Protein AF-A0A1F9FPK0-F1 (afdb_monomer)

Solvent-accessible surface area (backbone atoms only — not comparable to full-atom values): 19574 Å² total; per-residue (Å²): 131,87,77,80,72,55,69,70,46,53,54,40,28,52,51,48,50,60,63,50,70,76,54,69,84,72,74,92,66,73,67,62,74,57,49,74,66,35,47,51,49,45,52,50,52,50,53,51,51,33,51,52,33,22,51,42,24,28,52,33,35,46,50,29,40,51,43,40,67,74,38,51,88,29,50,85,79,37,45,71,60,28,51,50,49,33,50,48,48,34,49,53,32,50,52,52,39,53,53,49,52,44,51,50,31,42,52,47,45,47,53,46,39,62,54,60,56,69,76,53,94,43,73,67,61,38,52,51,52,42,39,56,39,28,25,35,36,63,65,40,76,78,78,50,76,35,70,95,77,52,66,85,61,91,79,78,56,78,64,56,57,59,47,46,49,51,48,53,56,44,54,57,53,48,51,52,54,50,49,52,52,51,51,62,66,72,48,84,46,75,77,48,56,68,52,53,47,62,56,43,20,63,51,38,10,52,50,33,25,52,53,47,49,53,38,51,52,53,38,50,32,59,59,47,14,54,43,48,22,48,48,51,44,47,59,75,54,40,88,92,62,86,73,55,66,74,56,50,45,40,44,52,18,37,48,30,23,43,43,56,46,59,74,50,88,46,69,29,56,52,42,30,49,54,40,44,45,70,74,63,74,58,80,82,57,84,67,35,57,38,52,66,61,32,51,54,53,45,69,71,44,57,72,73,58,36,51,51,40,51,37,50,35,54,49,52,49,23,40,71,52,52,76,51,73,55,38,52,49,50,54,25,60,71,65,72,62,64,51,70,69,51,53,56,50,52,55,52,41,20,52,24,46,63,68,49,45,76,63,88,78,96

Radius of gyration: 24.44 Å; Cα contacts (8 Å, |Δi|>4): 374; chains: 1; bounding box: 62×46×67 Å

pLDDT: mean 76.16, std 15.98, range [28.86, 97.12]

Foldseek 3Di:
DDDDDFPLLVVLLVVLVVVCVPPPQDPPDQQDQQDPVLLVQLVVLLVVLLQVLLVLQLVLLVQLLVQCVVCVVCVPVPVVVNCCRSVVSSVVSVVVSLVVQLVSLSVSLSSNLVSSSVRDVDPVVSSVLSSVSNCLSLVQADQLPDLPHGRPPPDDDSVCRVCVSVVVVVVLVVVLVVVLVVLCVVDPDPVVNSVSSSVSSSVSSVSSSVVSSSSSLQSNLSSLLLSLLLVLCCVLPPPPRQDDPLLLQLLLLLLLCLCLLVVGNQVSSSSNNVNSCVRNVDPHDPPSNDLVVSLVSLVVDDPVSNLSSLLSSLSSQLSSLDHDPSSLVSSCSSVVNPRPVSVVLSVVQSVCSSSSHHRPSD

Sequence (362 aa):
MSRRAPLLERVGTGALLRWSAGVGPAASQAVHLLDDGERAMVRRIERGALVRAGLAGALSALAAALADAAVQTHEDSRPLLYWAVVGGVSAVAAVGEIAFLSWDALRSAHALSVAAGVVVDEQREREQTLAVLARAALEMPSPPDSVAGVNPLKEASRWGLLFAGLAYKLKVSASNVIFKQVLRRAFGRAAVRAWLQFVSIPVTAAWNVFTCARVLREMRVRVFGASLAQQVVARLLPAGTPVPVPLAESLLRAVGACVVRSADPHPNLARLLDALERRLAVPRPPDLDDATVFLRDLAALPQAERAIVLRLLRAAVVCDGRVARRERALVVEASGGVGRDVDAALDQERRRVVAGEELLLV

Mean predicted aligned error: 10.69 Å

Structure (mmCIF, N/CA/C/O backbone):
data_AF-A0A1F9FPK0-F1
#
_entry.id   AF-A0A1F9FPK0-F1
#
loop_
_atom_site.group_PDB
_atom_site.id
_atom_site.type_symbol
_atom_site.label_atom_id
_atom_site.label_alt_id
_atom_site.label_comp_id
_atom_site.label_asym_id
_atom_site.label_entity_id
_atom_site.label_seq_id
_atom_site.pdbx_PDB_ins_code
_atom_site.Cartn_x
_atom_site.Cartn_y
_atom_site.Cartn_z
_atom_site.occupancy
_atom_site.B_iso_or_equiv
_atom_site.auth_seq_id
_atom_site.auth_comp_id
_atom_site.auth_asym_id
_atom_site.auth_atom_id
_atom_site.pdbx_PDB_model_num
ATOM 1 N N . MET A 1 1 ? 12.519 18.538 19.483 1.00 28.86 1 MET A N 1
ATOM 2 C CA . MET A 1 1 ? 13.246 19.049 18.294 1.00 28.86 1 MET A CA 1
ATOM 3 C C . MET A 1 1 ? 12.600 18.458 17.047 1.00 28.86 1 MET A C 1
ATOM 5 O O . MET A 1 1 ? 12.659 17.248 16.880 1.00 28.86 1 MET A O 1
ATOM 9 N N . SER A 1 2 ? 11.931 19.275 16.226 1.00 36.88 2 SER A N 1
ATOM 10 C CA . SER A 1 2 ? 11.248 18.822 15.001 1.00 36.88 2 SER A CA 1
ATOM 11 C C . SER A 1 2 ? 12.262 18.214 14.022 1.00 36.88 2 SER A C 1
ATOM 13 O O . SER A 1 2 ? 13.174 18.901 13.550 1.00 36.88 2 SER A O 1
ATOM 15 N N . ARG A 1 3 ? 12.159 16.902 13.769 1.00 49.47 3 ARG A N 1
ATOM 16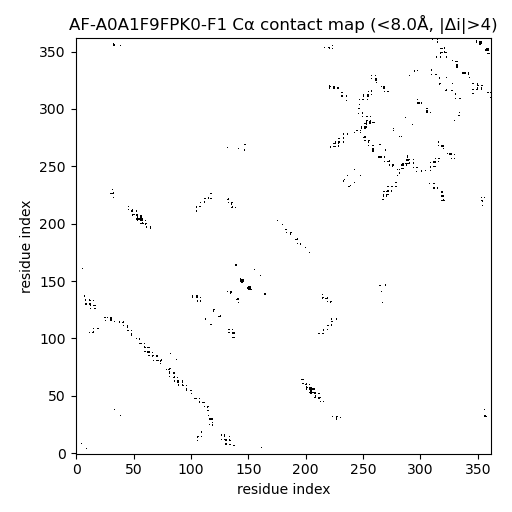 C CA . ARG A 1 3 ? 12.973 16.214 12.761 1.00 49.47 3 ARG A CA 1
ATOM 17 C C . ARG A 1 3 ? 12.537 16.731 11.390 1.00 49.47 3 ARG A C 1
ATOM 19 O O . ARG A 1 3 ? 11.402 16.534 10.977 1.00 49.47 3 ARG A O 1
ATOM 26 N N . ARG A 1 4 ? 13.437 17.422 10.682 1.00 51.41 4 ARG A N 1
ATOM 27 C CA . ARG A 1 4 ? 13.177 17.878 9.308 1.00 51.41 4 ARG A CA 1
ATOM 28 C C . ARG A 1 4 ? 12.921 16.659 8.418 1.00 51.41 4 ARG A C 1
ATOM 30 O O . ARG A 1 4 ? 13.772 15.772 8.353 1.00 51.41 4 ARG A O 1
ATOM 37 N N . ALA A 1 5 ? 11.779 16.648 7.735 1.00 59.34 5 ALA A N 1
ATOM 38 C CA . ALA A 1 5 ? 11.414 15.595 6.794 1.00 59.34 5 ALA A CA 1
ATOM 39 C C . ALA A 1 5 ? 12.485 15.415 5.688 1.00 59.34 5 ALA A C 1
ATOM 41 O O . ALA A 1 5 ? 13.130 16.402 5.298 1.00 59.34 5 ALA A O 1
ATOM 42 N N . PRO A 1 6 ? 12.680 14.186 5.163 1.00 69.00 6 PRO A N 1
ATOM 43 C CA . PRO A 1 6 ? 13.575 13.904 4.040 1.00 69.00 6 PRO A CA 1
ATOM 44 C C . PRO A 1 6 ? 13.295 14.795 2.822 1.00 69.00 6 PRO A C 1
ATOM 46 O O . PRO A 1 6 ? 12.159 15.196 2.575 1.00 69.00 6 PRO A O 1
ATOM 49 N N . LEU A 1 7 ? 14.321 15.083 2.014 1.00 67.06 7 LEU A N 1
ATOM 50 C CA . LEU A 1 7 ? 14.193 15.988 0.861 1.00 67.06 7 LEU A CA 1
ATOM 51 C C . LEU A 1 7 ? 13.143 15.508 -0.154 1.00 67.06 7 LEU A C 1
ATOM 53 O O . LEU A 1 7 ? 12.330 16.309 -0.605 1.00 67.06 7 LEU A O 1
ATOM 57 N N . LEU A 1 8 ? 13.117 14.206 -0.456 1.00 64.00 8 LEU A N 1
ATOM 58 C CA . LEU A 1 8 ? 12.135 13.610 -1.369 1.00 64.00 8 LEU A CA 1
ATOM 59 C C . LEU A 1 8 ? 10.700 13.740 -0.846 1.00 64.00 8 LEU A C 1
ATOM 61 O O . LEU A 1 8 ? 9.795 14.038 -1.620 1.00 64.00 8 LEU A O 1
ATOM 65 N N . GLU A 1 9 ? 10.502 13.593 0.465 1.00 67.81 9 GLU A N 1
ATOM 66 C CA . GLU A 1 9 ? 9.201 13.807 1.101 1.00 67.81 9 GLU A CA 1
ATOM 67 C C . GLU A 1 9 ? 8.770 15.266 0.971 1.00 67.81 9 GLU A C 1
ATOM 69 O O . GLU A 1 9 ? 7.665 15.537 0.525 1.00 67.81 9 GLU A O 1
ATOM 74 N N . ARG A 1 10 ? 9.661 16.222 1.253 1.00 70.56 10 ARG A N 1
ATOM 75 C CA . ARG A 1 10 ? 9.351 17.655 1.124 1.00 70.56 10 ARG A CA 1
ATOM 76 C C . ARG A 1 10 ? 8.986 18.053 -0.305 1.00 70.56 10 ARG A C 1
ATOM 78 O O . ARG A 1 10 ? 8.060 18.836 -0.500 1.00 70.56 10 ARG A O 1
ATOM 85 N N . VAL A 1 11 ? 9.715 17.531 -1.291 1.00 70.44 11 VAL A N 1
ATOM 86 C CA . VAL A 1 11 ? 9.442 17.782 -2.714 1.00 70.44 11 VAL A CA 1
ATOM 87 C C . VAL A 1 11 ? 8.105 17.156 -3.115 1.00 70.44 11 VAL A C 1
ATOM 89 O O . VAL A 1 11 ? 7.285 17.833 -3.733 1.00 70.44 11 VAL A O 1
ATOM 92 N N . GLY A 1 12 ? 7.855 15.905 -2.714 1.00 70.25 12 GLY A N 1
ATOM 93 C CA . GLY A 1 12 ? 6.601 15.198 -2.981 1.00 70.25 12 GLY A CA 1
ATOM 94 C C . GLY A 1 12 ? 5.393 15.888 -2.347 1.00 70.25 12 GLY A C 1
ATOM 95 O O . GLY A 1 12 ? 4.449 16.237 -3.052 1.00 70.25 12 GLY A O 1
ATOM 96 N N . THR A 1 13 ? 5.445 16.172 -1.044 1.00 71.56 13 THR A N 1
ATOM 97 C CA . THR A 1 13 ? 4.387 16.888 -0.316 1.00 71.56 13 THR A CA 1
ATOM 98 C C . THR A 1 13 ? 4.160 18.282 -0.898 1.00 71.56 13 THR A C 1
ATOM 100 O O . THR A 1 13 ? 3.018 18.683 -1.092 1.00 71.56 13 THR A O 1
ATOM 103 N N . GLY A 1 14 ? 5.225 19.006 -1.260 1.00 71.62 14 GLY A N 1
ATOM 104 C CA . GLY A 1 14 ? 5.115 20.311 -1.914 1.00 71.62 14 GLY A CA 1
ATOM 105 C C . GLY A 1 14 ? 4.418 20.249 -3.277 1.00 71.62 14 GLY A C 1
ATOM 106 O O . GLY A 1 14 ? 3.597 21.113 -3.582 1.00 71.62 14 GLY A O 1
ATOM 107 N N . ALA A 1 15 ? 4.699 19.224 -4.088 1.00 74.81 15 ALA A N 1
ATOM 108 C CA . ALA A 1 15 ? 4.010 19.008 -5.361 1.00 74.81 15 ALA A CA 1
ATOM 109 C C . ALA A 1 15 ? 2.517 18.706 -5.154 1.00 74.81 15 ALA A C 1
ATOM 111 O O . ALA A 1 15 ? 1.675 19.334 -5.795 1.00 74.81 15 ALA A O 1
ATOM 112 N N . LEU A 1 16 ? 2.190 17.817 -4.209 1.00 76.12 16 LEU A N 1
ATOM 113 C CA . LEU A 1 16 ? 0.807 17.485 -3.860 1.00 76.12 16 LEU A CA 1
ATOM 114 C C . LEU A 1 16 ? 0.033 18.709 -3.353 1.00 76.12 16 LEU A C 1
ATOM 116 O O . LEU A 1 16 ? -1.092 18.942 -3.788 1.00 76.12 16 LEU A O 1
ATOM 120 N N . LEU A 1 17 ? 0.646 19.521 -2.485 1.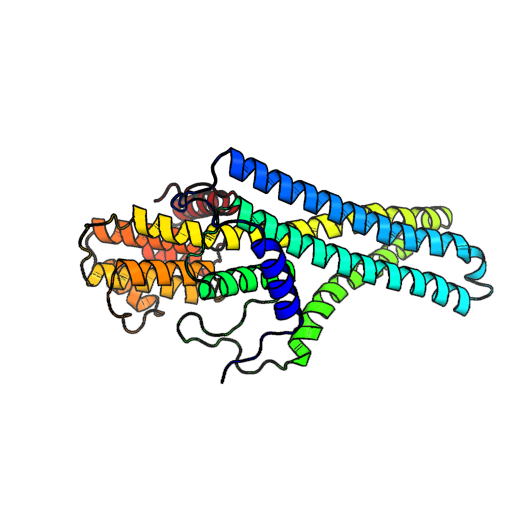00 76.00 17 LEU A N 1
ATOM 121 C CA . LEU A 1 17 ? 0.045 20.755 -1.980 1.00 76.00 17 LEU A CA 1
ATOM 122 C C . LEU A 1 17 ? -0.285 21.719 -3.121 1.00 76.00 17 LEU A C 1
ATOM 124 O O . LEU A 1 17 ? -1.418 22.193 -3.191 1.00 76.00 17 LEU A O 1
ATOM 128 N N . ARG A 1 18 ? 0.654 21.942 -4.053 1.00 81.00 18 ARG A N 1
ATOM 129 C CA . ARG A 1 18 ? 0.440 22.804 -5.229 1.00 81.00 18 ARG A CA 1
ATOM 130 C C . ARG A 1 18 ? -0.703 22.314 -6.113 1.00 81.00 18 ARG A C 1
ATOM 132 O O . ARG A 1 18 ? -1.521 23.126 -6.526 1.00 81.00 18 ARG A O 1
ATOM 139 N N . TRP A 1 19 ? -0.779 21.013 -6.392 1.00 79.50 19 TRP A N 1
ATOM 140 C CA . TRP A 1 19 ? -1.883 20.461 -7.186 1.00 79.50 19 TRP A CA 1
ATOM 141 C C . TRP A 1 19 ? -3.224 20.569 -6.459 1.00 79.50 19 TRP A C 1
ATOM 143 O O . TRP A 1 19 ? -4.241 20.869 -7.073 1.00 79.50 19 TRP A O 1
ATOM 153 N N . SER A 1 20 ? -3.210 20.419 -5.136 1.00 71.12 20 SER A N 1
ATOM 154 C CA . SER A 1 2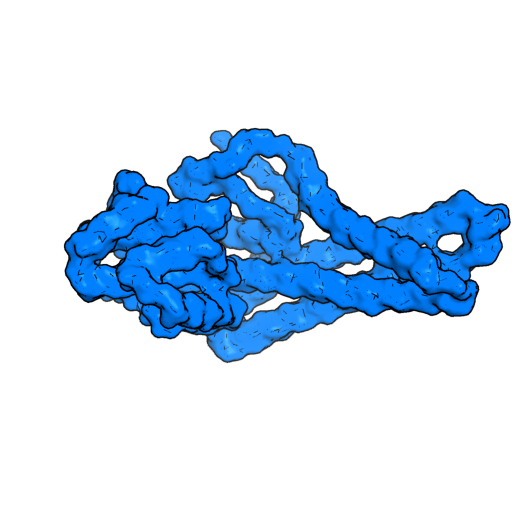0 ? -4.411 20.501 -4.311 1.00 71.12 20 SER A CA 1
ATOM 155 C C . SER A 1 20 ? -4.896 21.934 -4.039 1.00 71.12 20 SER A C 1
ATOM 157 O O . SER A 1 20 ? -6.023 22.105 -3.589 1.00 71.12 20 SER A O 1
ATOM 159 N N . ALA A 1 21 ? -4.081 22.960 -4.313 1.00 70.56 21 ALA A N 1
ATOM 160 C CA . ALA A 1 21 ? -4.441 24.365 -4.106 1.00 70.56 21 ALA A CA 1
ATOM 161 C C . ALA A 1 21 ? -5.510 24.872 -5.094 1.00 70.56 21 ALA A C 1
ATOM 163 O O . ALA A 1 21 ? -6.195 25.845 -4.801 1.00 70.56 21 ALA A O 1
ATOM 164 N N . GLY A 1 22 ? -5.659 24.214 -6.251 1.00 61.56 22 GLY A N 1
ATOM 165 C CA . GLY A 1 22 ? -6.691 24.529 -7.248 1.00 61.56 22 GLY A CA 1
ATOM 166 C C . GLY A 1 22 ? -7.982 23.717 -7.102 1.00 61.56 22 GLY A C 1
ATOM 167 O O . GLY A 1 22 ? -8.945 23.972 -7.818 1.00 61.56 22 GLY A O 1
ATOM 168 N N . VAL A 1 23 ? -8.009 22.736 -6.197 1.00 60.19 23 VAL A N 1
ATOM 169 C CA . VAL A 1 23 ? -9.204 21.946 -5.892 1.00 60.19 23 VAL A CA 1
ATOM 170 C C . VAL A 1 23 ? -9.892 22.646 -4.724 1.00 60.19 23 VAL A C 1
ATOM 172 O O . VAL A 1 23 ? -9.344 22.681 -3.621 1.00 60.19 23 VAL A O 1
ATOM 175 N N . GLY A 1 24 ? -11.052 23.261 -4.976 1.00 51.72 24 GLY A N 1
ATOM 176 C CA . GLY A 1 24 ? -11.872 23.854 -3.915 1.00 51.72 24 GLY A CA 1
ATOM 177 C C . GLY A 1 24 ? -12.185 22.821 -2.823 1.00 51.72 24 GLY A C 1
ATOM 178 O O . GLY A 1 24 ? -12.087 21.621 -3.096 1.00 51.72 24 GLY A O 1
ATOM 179 N N . PRO A 1 25 ? -12.526 23.246 -1.591 1.00 48.94 25 PRO A N 1
ATOM 180 C CA . PRO A 1 25 ? -12.958 22.309 -0.560 1.00 48.94 25 PRO A CA 1
ATOM 181 C C . PRO A 1 25 ? -14.061 21.440 -1.161 1.00 48.94 25 PRO A C 1
ATOM 183 O O . PRO A 1 25 ? -15.065 21.966 -1.647 1.00 48.94 25 PRO A O 1
ATOM 186 N N . ALA A 1 26 ? -13.824 20.127 -1.231 1.00 47.84 26 ALA A N 1
ATOM 187 C CA . ALA A 1 26 ? -14.858 19.217 -1.690 1.00 47.84 26 ALA A CA 1
ATOM 188 C C . ALA A 1 26 ? -16.073 19.456 -0.789 1.00 47.84 26 ALA A C 1
ATOM 190 O O . ALA A 1 26 ? -15.918 19.601 0.427 1.00 47.84 26 ALA A O 1
ATOM 191 N N . ALA A 1 27 ? -17.246 19.611 -1.410 1.00 36.03 27 ALA A N 1
ATOM 192 C CA . ALA A 1 27 ? -18.495 19.844 -0.699 1.00 36.03 27 ALA A CA 1
ATOM 193 C C . ALA A 1 27 ? -18.595 18.861 0.474 1.00 36.03 27 ALA A C 1
ATOM 195 O O . ALA A 1 27 ? -18.159 17.722 0.332 1.00 36.03 27 ALA A O 1
ATOM 196 N N . SER A 1 28 ? -19.125 19.325 1.609 1.00 37.28 28 SER A N 1
ATOM 197 C CA . SER A 1 28 ? -19.178 18.659 2.921 1.00 37.28 28 SER A CA 1
ATOM 198 C C . SER A 1 28 ? -20.001 17.359 2.944 1.00 37.28 28 SER A C 1
ATOM 200 O O . SER A 1 28 ? -20.874 17.165 3.792 1.00 37.28 28 SER A O 1
ATOM 202 N N . GLN A 1 29 ? -19.793 16.472 1.985 1.00 38.22 29 GLN A N 1
ATOM 203 C CA . GLN A 1 29 ? -20.349 15.143 1.991 1.00 38.22 29 GLN A CA 1
ATOM 204 C C . GLN A 1 29 ? -19.526 14.356 2.996 1.00 38.22 29 GLN A C 1
ATOM 206 O O . GLN A 1 29 ? -18.324 14.153 2.829 1.00 38.22 29 GLN A O 1
ATOM 211 N N . ALA A 1 30 ? -20.189 14.017 4.103 1.00 41.00 30 ALA A N 1
ATOM 212 C CA . ALA A 1 30 ? -19.664 13.135 5.125 1.00 41.00 30 ALA A CA 1
ATOM 213 C C . ALA A 1 30 ? -18.957 11.963 4.448 1.00 41.00 30 ALA A C 1
ATOM 215 O O . ALA A 1 30 ? -19.492 11.396 3.499 1.00 41.00 30 ALA A O 1
ATOM 216 N N . VAL A 1 31 ? -17.756 11.668 4.935 1.00 47.41 31 VAL A N 1
ATOM 217 C CA . VAL A 1 31 ? -16.810 10.685 4.412 1.00 47.41 31 VAL A CA 1
ATOM 218 C C . VAL A 1 31 ? -17.491 9.314 4.259 1.00 47.41 31 VAL A C 1
ATOM 220 O O . VAL A 1 31 ? -17.463 8.463 5.151 1.00 47.41 31 VAL A O 1
ATOM 223 N N . HIS A 1 32 ? -18.158 9.124 3.122 1.00 51.75 32 HIS A N 1
ATOM 224 C CA . HIS A 1 32 ? -18.824 7.902 2.707 1.00 51.75 32 HIS A CA 1
ATOM 225 C C . HIS A 1 32 ? -17.760 7.020 2.054 1.00 51.75 32 HIS A C 1
ATOM 227 O O . HIS A 1 32 ? -16.753 7.465 1.508 1.00 51.75 32 HIS A O 1
ATOM 233 N N . LEU A 1 33 ? -17.954 5.720 2.189 1.00 58.94 33 LEU A N 1
ATOM 234 C CA . LEU A 1 33 ? -17.281 4.710 1.399 1.00 58.94 33 LEU A CA 1
ATOM 235 C C . LEU A 1 33 ? -17.363 5.024 -0.112 1.00 58.94 33 LEU A C 1
ATOM 237 O O . LEU A 1 33 ? -18.278 5.722 -0.514 1.00 58.94 33 LEU A O 1
ATOM 241 N N . LEU A 1 34 ? -16.473 4.535 -0.972 1.00 65.19 34 LEU A N 1
ATOM 242 C CA . LEU A 1 34 ? -16.567 4.959 -2.375 1.00 65.19 34 LEU A CA 1
ATOM 243 C C . LEU A 1 34 ? -17.907 4.553 -3.007 1.00 65.19 34 LEU A C 1
ATOM 245 O O . LEU A 1 34 ? -18.247 3.363 -3.006 1.00 65.19 34 LEU A O 1
ATOM 249 N N . ASP A 1 35 ? -18.626 5.512 -3.589 1.00 73.38 35 ASP A N 1
ATOM 250 C CA . ASP A 1 35 ? -19.770 5.200 -4.440 1.00 73.38 35 ASP A CA 1
ATOM 251 C C . ASP A 1 35 ? -19.312 4.468 -5.724 1.00 73.38 35 ASP A C 1
ATOM 253 O O . ASP A 1 35 ? -18.118 4.348 -6.030 1.00 73.38 35 ASP A O 1
ATOM 257 N N . ASP A 1 36 ? -20.246 3.911 -6.497 1.00 76.50 36 ASP A N 1
ATOM 258 C CA . ASP A 1 36 ? -19.898 3.197 -7.734 1.00 76.50 36 ASP A CA 1
ATOM 259 C C . ASP A 1 36 ? -19.138 4.065 -8.751 1.00 76.50 36 ASP A C 1
ATOM 261 O O . ASP A 1 36 ? -18.245 3.569 -9.452 1.00 76.50 36 ASP A O 1
ATOM 265 N N . GLY A 1 37 ? -19.448 5.360 -8.808 1.00 79.00 37 GLY A N 1
ATOM 266 C CA . GLY A 1 37 ? -18.778 6.343 -9.651 1.00 79.00 37 GLY A CA 1
ATOM 267 C C . GLY A 1 37 ? -17.352 6.638 -9.185 1.00 79.00 37 GLY A C 1
ATOM 268 O O . GLY A 1 37 ? -16.419 6.608 -9.993 1.00 79.00 37 GLY A O 1
ATOM 269 N N . GLU A 1 38 ? -17.147 6.841 -7.888 1.00 79.81 38 GLU A N 1
ATOM 270 C CA . GLU A 1 38 ? -15.847 7.042 -7.257 1.00 79.81 38 GLU A CA 1
ATOM 271 C C . GLU A 1 38 ? -14.965 5.796 -7.416 1.00 79.81 38 GLU A C 1
ATOM 273 O O . GLU A 1 38 ? -13.799 5.900 -7.813 1.00 79.81 38 GLU A O 1
ATOM 278 N N . ARG A 1 39 ? -15.528 4.588 -7.248 1.00 81.88 39 ARG A N 1
ATOM 279 C CA . ARG A 1 39 ? -14.824 3.322 -7.530 1.00 81.88 39 ARG A CA 1
ATOM 280 C C . ARG A 1 39 ? -14.421 3.205 -8.992 1.00 81.88 39 ARG A C 1
ATOM 282 O O . ARG A 1 39 ? -13.294 2.793 -9.290 1.00 81.88 39 ARG A O 1
ATOM 289 N N . ALA A 1 40 ? -15.306 3.560 -9.920 1.00 85.19 40 ALA A N 1
ATOM 290 C CA . ALA A 1 40 ? -14.983 3.569 -11.343 1.00 85.19 40 ALA A CA 1
ATOM 291 C C . ALA A 1 40 ? -13.873 4.586 -11.661 1.00 85.19 40 ALA A C 1
ATOM 293 O O . ALA A 1 40 ? -12.957 4.285 -12.435 1.00 85.19 40 ALA A O 1
ATOM 294 N N . MET A 1 41 ? -13.900 5.756 -11.018 1.00 86.38 41 MET A N 1
ATOM 295 C CA . MET A 1 41 ? -12.878 6.788 -11.163 1.00 86.38 41 MET A CA 1
ATOM 296 C C . MET A 1 41 ? -11.519 6.329 -10.631 1.00 86.38 41 MET A C 1
ATOM 298 O O . MET A 1 41 ? -10.521 6.461 -11.345 1.00 86.38 41 MET A O 1
ATOM 302 N N . VAL A 1 42 ? -11.475 5.714 -9.446 1.00 87.94 42 VAL A N 1
ATOM 303 C CA . VAL A 1 42 ? -10.263 5.102 -8.881 1.00 87.94 42 VAL A CA 1
ATOM 304 C C . VAL A 1 42 ? -9.701 4.043 -9.827 1.00 87.94 42 VAL A C 1
ATOM 306 O O . VAL A 1 42 ? -8.527 4.109 -10.194 1.00 87.94 42 VAL A O 1
ATOM 309 N N . ARG A 1 43 ? -10.536 3.121 -10.324 1.00 90.00 43 ARG A N 1
ATOM 310 C CA . ARG A 1 43 ? -10.103 2.092 -11.288 1.00 90.00 43 ARG A CA 1
ATOM 311 C C . ARG A 1 43 ? -9.562 2.702 -12.581 1.00 90.00 43 ARG A C 1
ATOM 313 O O . ARG A 1 43 ? -8.618 2.166 -13.159 1.00 90.00 43 ARG A O 1
ATOM 320 N N . ARG A 1 44 ? -10.134 3.814 -13.052 1.00 92.44 44 ARG A N 1
ATOM 321 C CA . ARG A 1 44 ? -9.648 4.538 -14.237 1.00 92.44 44 ARG A CA 1
ATOM 322 C C . ARG A 1 44 ? -8.278 5.171 -13.987 1.00 92.44 44 ARG A C 1
ATOM 324 O O . ARG A 1 44 ? -7.408 5.063 -14.852 1.00 92.44 44 ARG A O 1
ATOM 331 N N . ILE A 1 45 ? -8.077 5.790 -12.822 1.00 92.00 45 ILE A N 1
ATOM 332 C CA . ILE A 1 45 ? -6.784 6.359 -12.412 1.00 92.00 45 ILE A CA 1
ATOM 333 C C . ILE A 1 45 ? -5.723 5.255 -12.359 1.00 92.00 45 ILE A C 1
ATOM 335 O O . ILE A 1 45 ? -4.674 5.393 -12.989 1.00 92.00 45 ILE A O 1
ATOM 339 N N . GLU A 1 46 ? -6.028 4.139 -11.692 1.00 92.12 46 GLU A N 1
ATOM 340 C CA . GLU A 1 46 ? -5.122 2.994 -11.569 1.00 92.12 46 GLU A CA 1
ATOM 341 C C . GLU A 1 46 ? -4.767 2.399 -12.931 1.00 92.12 46 GLU A C 1
ATOM 343 O O . GLU A 1 46 ? -3.591 2.293 -13.263 1.00 92.12 46 GLU A O 1
ATOM 348 N N . ARG A 1 47 ? -5.763 2.066 -13.765 1.00 94.88 47 ARG A N 1
ATOM 349 C CA . ARG A 1 47 ? -5.517 1.520 -15.111 1.00 94.88 47 ARG A CA 1
ATOM 350 C C . ARG A 1 47 ? -4.661 2.462 -15.952 1.00 94.88 47 ARG A C 1
ATOM 352 O O . ARG A 1 47 ? -3.738 2.006 -16.620 1.00 94.88 47 ARG A O 1
ATOM 359 N N . GLY A 1 48 ? -4.932 3.765 -15.893 1.00 95.94 48 GLY A N 1
ATOM 360 C CA . GLY A 1 48 ? -4.134 4.764 -16.596 1.00 95.94 48 GLY A CA 1
ATOM 361 C C . GLY A 1 48 ? -2.676 4.781 -16.132 1.00 95.94 48 GLY A C 1
ATOM 362 O O . GLY A 1 48 ? -1.778 4.804 -16.971 1.00 95.94 48 GLY A O 1
ATOM 363 N N . ALA A 1 49 ? -2.436 4.749 -14.820 1.00 94.38 49 ALA A N 1
ATOM 364 C CA . ALA A 1 49 ? -1.090 4.706 -14.247 1.00 94.38 49 ALA A CA 1
ATOM 365 C C . ALA A 1 49 ? -0.343 3.416 -14.623 1.00 94.38 49 ALA A C 1
ATOM 367 O O . ALA A 1 49 ? 0.809 3.473 -15.046 1.00 94.38 49 ALA A O 1
ATOM 368 N N . LEU A 1 50 ? -1.017 2.260 -14.588 1.00 95.88 50 LEU A N 1
ATOM 369 C CA . LEU A 1 50 ? -0.435 0.983 -15.013 1.00 95.88 50 LEU A CA 1
ATOM 370 C C . LEU A 1 50 ? -0.017 1.002 -16.488 1.00 95.88 50 LEU A C 1
ATOM 372 O O . LEU A 1 50 ? 1.098 0.598 -16.814 1.00 95.88 50 LEU A O 1
ATOM 376 N N . VAL A 1 51 ? -0.878 1.508 -17.377 1.00 97.12 51 VAL A N 1
ATOM 377 C CA . VAL A 1 51 ? -0.560 1.627 -18.810 1.00 97.12 51 VAL A CA 1
ATOM 378 C C . VAL A 1 51 ? 0.645 2.544 -19.018 1.00 97.12 51 VAL A C 1
ATOM 380 O O . VAL A 1 51 ? 1.581 2.167 -19.722 1.00 97.12 51 VAL A O 1
ATOM 383 N N . ARG A 1 52 ? 0.674 3.717 -18.372 1.00 96.69 52 ARG A N 1
ATOM 384 C CA . ARG A 1 52 ? 1.811 4.647 -18.466 1.00 96.69 52 ARG A CA 1
ATOM 385 C C . ARG A 1 52 ? 3.104 4.040 -17.920 1.00 96.69 52 ARG A C 1
ATOM 387 O O . ARG A 1 52 ? 4.148 4.223 -18.539 1.00 96.69 52 ARG A O 1
ATOM 394 N N . ALA A 1 53 ? 3.045 3.282 -16.825 1.00 92.62 53 ALA A N 1
ATOM 395 C CA . ALA A 1 53 ? 4.209 2.600 -16.263 1.00 92.62 53 ALA A CA 1
ATOM 396 C C . ALA A 1 53 ? 4.771 1.524 -17.207 1.00 92.62 53 ALA A C 1
ATOM 398 O O . ALA A 1 53 ? 5.985 1.448 -17.411 1.00 92.62 53 ALA A O 1
ATOM 399 N N . GLY A 1 54 ? 3.890 0.732 -17.827 1.00 92.44 54 GLY A N 1
ATOM 400 C CA . GLY A 1 54 ? 4.276 -0.249 -18.840 1.00 92.44 54 GLY A CA 1
ATOM 401 C C . GLY A 1 54 ? 4.907 0.403 -20.070 1.00 92.44 54 GLY A C 1
ATOM 402 O O . GLY A 1 54 ? 5.968 -0.031 -20.513 1.00 92.44 54 GLY A O 1
ATOM 403 N N . LEU A 1 55 ? 4.309 1.488 -20.577 1.00 95.94 55 LEU A N 1
ATOM 404 C CA . LEU A 1 55 ? 4.849 2.250 -21.708 1.00 95.94 55 LEU A CA 1
ATOM 405 C C . LEU A 1 55 ? 6.213 2.870 -21.390 1.00 95.94 55 LEU A C 1
ATOM 407 O O . LEU A 1 55 ? 7.122 2.770 -22.208 1.00 95.94 55 LEU A O 1
ATOM 411 N N . ALA A 1 56 ? 6.389 3.453 -20.202 1.00 91.25 56 ALA A N 1
ATOM 412 C CA . ALA A 1 56 ? 7.681 3.985 -19.770 1.00 91.25 56 ALA A CA 1
ATOM 413 C C . ALA A 1 56 ? 8.763 2.892 -19.740 1.00 91.25 56 ALA A C 1
ATOM 415 O O . ALA A 1 56 ? 9.864 3.107 -20.247 1.00 91.25 56 ALA A O 1
ATOM 416 N N . GLY A 1 57 ? 8.419 1.699 -19.238 1.00 87.69 57 GLY A N 1
ATOM 417 C CA . GLY A 1 57 ? 9.318 0.540 -19.230 1.00 87.69 57 GLY A CA 1
ATOM 418 C C . GLY A 1 57 ? 9.678 0.023 -20.611 1.00 87.69 57 GLY A C 1
ATOM 419 O O . GLY A 1 57 ? 10.839 -0.306 -20.873 1.00 87.69 57 GLY A O 1
ATOM 420 N N . ALA A 1 58 ? 8.697 -0.016 -21.510 1.00 91.31 58 ALA A N 1
ATOM 421 C CA . ALA A 1 58 ? 8.914 -0.407 -22.891 1.00 91.31 58 ALA A CA 1
ATOM 422 C C . ALA A 1 58 ? 9.818 0.598 -23.623 1.00 91.31 58 ALA A C 1
ATOM 424 O O . ALA A 1 58 ? 10.766 0.188 -24.286 1.00 91.31 58 ALA A O 1
ATOM 425 N N . LEU A 1 59 ? 9.571 1.903 -23.465 1.00 93.06 59 LEU A N 1
ATOM 426 C CA . LEU A 1 59 ? 10.363 2.966 -24.094 1.00 93.06 59 LEU A CA 1
ATOM 427 C C . LEU A 1 59 ? 11.803 3.003 -23.568 1.00 93.06 59 LEU A C 1
ATOM 429 O O . LEU A 1 59 ? 12.734 3.125 -24.361 1.00 93.06 59 LEU A O 1
ATOM 433 N N . SER A 1 60 ? 11.991 2.841 -22.255 1.00 86.88 60 SER A N 1
ATOM 434 C CA . SER A 1 60 ? 13.315 2.756 -21.622 1.00 86.88 60 SER A CA 1
ATOM 435 C C . SER A 1 60 ? 14.129 1.584 -22.190 1.00 86.88 60 SER A C 1
ATOM 437 O O . SER A 1 60 ? 15.267 1.749 -22.636 1.00 86.88 60 SER A O 1
ATOM 439 N N . ALA A 1 61 ? 13.518 0.398 -22.280 1.00 86.19 61 ALA A N 1
ATOM 440 C CA . ALA A 1 61 ? 14.166 -0.783 -22.847 1.00 86.19 61 ALA A CA 1
ATOM 441 C C . ALA A 1 61 ? 14.399 -0.683 -24.359 1.00 86.19 61 ALA A C 1
ATOM 443 O O . ALA A 1 61 ? 15.440 -1.130 -24.842 1.00 86.19 61 ALA A O 1
ATOM 444 N N . LEU A 1 62 ? 13.466 -0.077 -25.098 1.00 89.12 62 LEU A N 1
ATOM 445 C CA . LEU A 1 62 ? 13.604 0.166 -26.529 1.00 89.12 62 LEU A CA 1
ATOM 446 C C . LEU A 1 62 ? 14.782 1.102 -26.818 1.00 89.12 62 LEU A C 1
ATOM 448 O O . LEU A 1 62 ? 15.568 0.809 -27.711 1.00 89.12 62 LEU A O 1
ATOM 452 N N . ALA A 1 63 ? 14.956 2.176 -26.042 1.00 88.56 63 ALA A N 1
ATOM 453 C CA . ALA A 1 63 ? 16.094 3.082 -26.191 1.00 88.56 63 ALA A CA 1
ATOM 454 C C . ALA A 1 63 ? 17.435 2.349 -26.014 1.00 88.56 63 ALA A C 1
ATOM 456 O O . ALA A 1 63 ? 18.349 2.525 -26.818 1.00 88.56 63 ALA A O 1
ATOM 457 N N . ALA A 1 64 ? 17.534 1.474 -25.008 1.00 84.56 64 ALA A N 1
ATOM 458 C CA . ALA A 1 64 ? 18.723 0.652 -24.793 1.00 84.56 64 ALA A CA 1
ATOM 459 C C . ALA A 1 64 ? 18.961 -0.352 -25.937 1.00 84.56 64 ALA A C 1
ATOM 461 O O . ALA A 1 64 ? 20.097 -0.521 -26.373 1.00 84.56 64 ALA A O 1
ATOM 462 N N . ALA A 1 65 ? 17.904 -0.996 -26.443 1.00 84.69 65 ALA A N 1
ATOM 463 C CA . ALA A 1 65 ? 18.000 -1.941 -27.557 1.00 84.69 65 ALA A CA 1
ATOM 464 C C . ALA A 1 65 ? 18.411 -1.255 -28.872 1.00 84.69 65 ALA A C 1
ATOM 466 O O . ALA A 1 65 ? 19.252 -1.773 -29.599 1.00 84.69 65 ALA A O 1
ATOM 467 N N . LEU A 1 66 ? 17.863 -0.070 -29.160 1.00 89.50 66 LEU A N 1
ATOM 468 C CA . LEU A 1 66 ? 18.238 0.721 -30.334 1.00 89.50 66 LEU A CA 1
ATOM 469 C C . LEU A 1 66 ? 19.685 1.214 -30.250 1.00 89.50 66 LEU A C 1
ATOM 471 O O . LEU A 1 66 ? 20.390 1.181 -31.255 1.00 89.50 66 LEU A O 1
ATOM 475 N N . ALA A 1 67 ? 20.137 1.641 -29.066 1.00 88.25 67 ALA A N 1
ATOM 476 C CA . ALA A 1 67 ? 21.529 2.027 -28.861 1.00 88.25 67 ALA A CA 1
ATOM 477 C C . ALA A 1 67 ? 22.474 0.851 -29.117 1.00 88.25 67 ALA A C 1
ATOM 479 O O . ALA A 1 67 ? 23.446 1.010 -29.847 1.00 88.25 67 ALA A O 1
ATOM 480 N N . ASP A 1 68 ? 22.162 -0.325 -28.570 1.00 85.62 68 ASP A N 1
ATOM 481 C CA . ASP A 1 68 ? 22.945 -1.538 -28.800 1.00 85.62 68 ASP A CA 1
ATOM 482 C C . ASP A 1 68 ? 23.020 -1.906 -30.285 1.00 85.62 68 ASP A C 1
ATOM 484 O O . ASP A 1 68 ? 24.117 -2.031 -30.826 1.00 85.62 68 ASP A O 1
ATOM 488 N N . ALA A 1 69 ? 21.873 -1.956 -30.968 1.00 87.31 69 ALA A N 1
ATOM 489 C CA . ALA A 1 69 ? 21.807 -2.246 -32.397 1.00 87.31 69 ALA A CA 1
ATOM 490 C C . ALA A 1 69 ? 22.599 -1.231 -33.245 1.00 87.31 69 ALA A C 1
ATOM 492 O O . ALA A 1 69 ? 23.255 -1.613 -34.213 1.00 87.31 69 ALA A O 1
ATOM 493 N N . ALA A 1 70 ? 22.580 0.054 -32.874 1.00 90.06 70 ALA A N 1
ATOM 494 C CA . ALA A 1 70 ? 23.274 1.112 -33.606 1.00 90.06 70 ALA A CA 1
ATOM 495 C C . ALA A 1 70 ? 24.806 1.018 -33.511 1.00 90.06 70 ALA A C 1
ATOM 497 O O . ALA A 1 70 ? 25.500 1.427 -34.444 1.00 90.06 70 ALA A O 1
ATOM 498 N N . VAL A 1 71 ? 25.345 0.490 -32.406 1.00 91.00 71 VAL A N 1
ATOM 499 C CA . VAL A 1 71 ? 26.799 0.367 -32.200 1.00 91.00 71 VAL A CA 1
ATOM 500 C C . VAL A 1 71 ? 27.306 -1.073 -32.174 1.00 91.00 71 VAL A C 1
ATOM 502 O O . VAL A 1 71 ? 28.486 -1.281 -31.909 1.00 91.00 71 VAL A O 1
ATOM 505 N N . GLN A 1 72 ? 26.473 -2.063 -32.502 1.00 85.69 72 GLN A N 1
ATOM 506 C CA . GLN A 1 72 ? 26.811 -3.488 -32.413 1.00 85.69 72 GLN A CA 1
ATOM 507 C C . GLN A 1 72 ? 28.098 -3.864 -33.168 1.00 85.69 72 GLN A C 1
ATOM 509 O O . GLN A 1 72 ? 28.901 -4.657 -32.688 1.00 85.69 72 GLN A O 1
ATOM 514 N N . THR A 1 73 ? 28.355 -3.245 -34.322 1.00 87.12 73 THR A N 1
ATOM 515 C CA . THR A 1 73 ? 29.576 -3.460 -35.126 1.00 87.12 73 THR A CA 1
ATOM 516 C C . THR A 1 73 ? 30.869 -3.023 -34.423 1.00 87.12 73 THR A C 1
ATOM 518 O O . THR A 1 73 ? 31.967 -3.424 -34.817 1.00 87.12 73 THR A O 1
ATOM 521 N N . HIS A 1 74 ? 30.753 -2.209 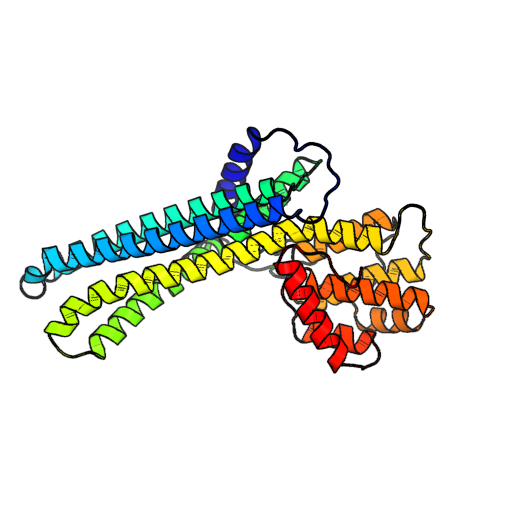-33.375 1.00 85.56 74 HIS A N 1
ATOM 522 C CA . HIS A 1 74 ? 31.865 -1.711 -32.574 1.00 85.56 74 HIS A CA 1
ATOM 523 C C . HIS A 1 74 ? 32.146 -2.565 -31.330 1.00 85.56 74 HIS A C 1
ATOM 525 O O . HIS A 1 74 ? 33.096 -2.249 -30.615 1.00 85.56 74 HIS A O 1
ATOM 531 N N . GLU A 1 75 ? 31.366 -3.627 -31.073 1.00 80.25 75 GLU A N 1
ATOM 532 C CA . GLU A 1 75 ? 31.503 -4.481 -29.879 1.00 80.25 75 GLU A CA 1
ATOM 533 C C . GLU A 1 75 ? 32.930 -5.047 -29.756 1.00 80.25 75 GLU A C 1
ATOM 535 O O . GLU A 1 75 ? 33.574 -4.860 -28.723 1.00 80.25 75 GLU A O 1
ATOM 540 N N . ASP A 1 76 ? 33.465 -5.622 -30.840 1.00 81.94 76 ASP A N 1
ATOM 541 C CA . ASP A 1 76 ? 34.815 -6.207 -30.857 1.00 81.94 76 ASP A CA 1
ATOM 542 C C . ASP A 1 76 ? 35.908 -5.196 -31.244 1.00 81.94 76 ASP A C 1
ATOM 544 O O . ASP A 1 76 ? 37.034 -5.259 -30.753 1.00 81.94 76 ASP A O 1
ATOM 548 N N . SER A 1 77 ? 35.593 -4.244 -32.130 1.00 89.94 77 SER A N 1
ATOM 549 C CA . SER A 1 77 ? 36.591 -3.330 -32.707 1.00 89.94 77 SER A CA 1
ATOM 550 C C . SER A 1 77 ? 36.893 -2.114 -31.827 1.00 89.94 77 SER A C 1
ATOM 552 O O . SER A 1 77 ? 38.017 -1.610 -31.834 1.00 89.94 77 SER A O 1
ATOM 554 N N . ARG A 1 78 ? 35.906 -1.619 -31.066 1.00 91.81 78 ARG A N 1
ATOM 555 C CA . ARG A 1 78 ? 36.033 -0.465 -30.159 1.00 91.81 78 ARG A CA 1
ATOM 556 C C . ARG A 1 78 ? 35.197 -0.685 -28.891 1.00 91.81 78 ARG A C 1
ATOM 558 O O . ARG A 1 78 ? 34.239 0.057 -28.651 1.00 91.81 78 ARG A O 1
ATOM 565 N N . PRO A 1 79 ? 35.589 -1.638 -28.029 1.00 84.38 79 PRO A N 1
ATOM 566 C CA . PRO A 1 79 ? 34.779 -2.051 -26.883 1.00 84.38 79 PRO A CA 1
ATOM 567 C C . PRO A 1 79 ? 34.486 -0.899 -25.913 1.00 84.38 79 PRO A C 1
ATOM 569 O O . PRO A 1 79 ? 33.380 -0.795 -25.390 1.00 84.38 79 PRO A O 1
ATOM 572 N N . LEU A 1 80 ? 35.443 0.016 -25.707 1.00 90.00 80 LEU A N 1
ATOM 573 C CA . LEU A 1 80 ? 35.237 1.190 -24.850 1.00 90.00 80 LEU A CA 1
ATOM 574 C C . LEU A 1 80 ? 34.135 2.113 -25.385 1.00 90.00 80 LEU A C 1
ATOM 576 O O . LEU A 1 80 ? 33.301 2.576 -24.613 1.00 90.00 80 LEU A O 1
ATOM 580 N N . LEU A 1 81 ? 34.107 2.355 -26.700 1.00 88.94 81 LEU A N 1
ATOM 581 C CA . LEU A 1 81 ? 33.079 3.182 -27.335 1.00 88.94 81 LEU A CA 1
ATOM 582 C C . LEU A 1 81 ? 31.710 2.495 -27.273 1.00 88.94 81 LEU A C 1
ATOM 584 O O . LEU A 1 81 ? 30.725 3.145 -26.929 1.00 88.94 81 LEU A O 1
ATOM 588 N N . TYR A 1 82 ? 31.661 1.188 -27.551 1.00 86.44 82 TYR A N 1
ATOM 589 C CA . TYR A 1 82 ? 30.442 0.385 -27.447 1.00 86.44 82 TYR A CA 1
ATOM 590 C C . TYR A 1 82 ? 29.824 0.497 -26.045 1.00 86.44 82 TYR A C 1
ATOM 592 O O . TYR A 1 82 ? 28.680 0.933 -25.898 1.00 86.44 82 TYR A O 1
ATOM 600 N N . TRP A 1 83 ? 30.600 0.194 -24.999 1.00 85.19 83 TRP A N 1
ATOM 601 C CA . TRP A 1 83 ? 30.103 0.235 -23.623 1.00 85.19 83 TRP A CA 1
ATOM 602 C C . TRP A 1 83 ? 29.765 1.652 -23.156 1.00 85.19 83 TRP A C 1
ATOM 604 O O . TRP A 1 83 ? 28.800 1.822 -22.410 1.00 85.19 83 TRP A O 1
ATOM 614 N N . ALA A 1 84 ? 30.497 2.671 -23.618 1.00 87.19 84 ALA A N 1
ATOM 615 C CA . ALA A 1 84 ? 30.186 4.064 -23.313 1.00 87.19 84 ALA A CA 1
ATOM 616 C C . ALA A 1 84 ? 28.830 4.494 -23.899 1.00 87.19 84 ALA A C 1
ATOM 618 O O . ALA A 1 84 ? 28.027 5.096 -23.188 1.00 87.19 84 ALA A O 1
ATOM 619 N N . VAL A 1 85 ? 28.542 4.154 -25.161 1.00 89.38 85 VAL A N 1
ATOM 620 C CA . VAL A 1 85 ? 27.271 4.512 -25.814 1.00 89.38 85 VAL A CA 1
ATOM 621 C C . VAL A 1 85 ? 26.107 3.718 -25.224 1.00 89.38 85 VAL A C 1
ATOM 623 O O . VAL A 1 85 ? 25.133 4.315 -24.765 1.00 89.38 85 VAL A O 1
ATOM 626 N N . VAL A 1 86 ? 26.210 2.385 -25.178 1.00 82.19 86 VAL A N 1
ATOM 627 C CA . VAL A 1 86 ? 25.130 1.521 -24.671 1.00 82.19 86 VAL A CA 1
ATOM 628 C C . VAL A 1 86 ? 24.857 1.806 -23.195 1.00 82.19 86 VAL A C 1
ATOM 630 O O . VAL A 1 86 ? 23.701 1.972 -22.795 1.00 82.19 86 VAL A O 1
ATOM 633 N N . GLY A 1 87 ? 25.912 1.913 -22.384 1.00 77.19 87 GLY A N 1
ATOM 634 C CA . GLY A 1 87 ? 25.809 2.239 -20.966 1.00 77.19 87 GLY A CA 1
ATOM 635 C C . GLY A 1 87 ? 25.257 3.644 -20.731 1.00 77.19 87 GLY A C 1
ATOM 636 O O . GLY A 1 87 ? 24.359 3.810 -19.908 1.00 77.19 87 GLY A O 1
ATOM 637 N N . GLY A 1 88 ? 25.733 4.637 -21.487 1.00 80.94 88 GLY A N 1
ATOM 638 C CA . GLY A 1 88 ? 25.284 6.025 -21.388 1.00 80.94 88 GLY A CA 1
ATOM 639 C C . GLY A 1 88 ? 23.803 6.193 -21.723 1.00 80.94 88 GLY A C 1
ATOM 640 O O . GLY A 1 88 ? 23.053 6.741 -20.915 1.00 80.94 88 GLY A O 1
ATOM 641 N N . VAL A 1 89 ? 23.352 5.659 -22.865 1.00 86.75 89 VAL A N 1
ATOM 642 C CA . VAL A 1 89 ? 21.932 5.716 -23.257 1.00 86.75 89 VAL A CA 1
ATOM 643 C C . VAL A 1 89 ? 21.060 4.972 -22.248 1.00 86.75 89 VAL A C 1
ATOM 645 O O . VAL A 1 89 ? 20.037 5.505 -21.819 1.00 86.75 89 VAL A O 1
ATOM 648 N N . SER A 1 90 ? 21.483 3.782 -21.809 1.00 80.50 90 SER A N 1
ATOM 649 C CA . SER A 1 90 ? 20.745 3.006 -20.805 1.00 80.50 90 SER A CA 1
ATOM 650 C C . SER A 1 90 ? 20.618 3.754 -19.476 1.00 80.50 90 SER A C 1
ATOM 652 O O . SER A 1 90 ? 19.554 3.740 -18.862 1.00 80.50 90 SER A O 1
ATOM 654 N N . ALA A 1 91 ? 21.680 4.434 -19.032 1.00 75.44 91 ALA A N 1
ATOM 655 C CA . ALA A 1 91 ? 21.663 5.215 -17.801 1.00 75.44 91 ALA A CA 1
ATOM 656 C C . ALA A 1 91 ? 20.714 6.418 -17.904 1.00 75.44 91 ALA A C 1
ATOM 658 O O . ALA A 1 91 ? 19.899 6.631 -17.007 1.00 75.44 91 ALA A O 1
ATOM 659 N N . VAL A 1 92 ? 20.770 7.173 -19.006 1.00 81.38 92 VAL A N 1
ATOM 660 C CA . VAL A 1 92 ? 19.875 8.319 -19.239 1.00 81.38 92 VAL A CA 1
ATOM 661 C C . VAL A 1 92 ? 18.414 7.868 -19.318 1.00 81.38 92 VAL A C 1
ATOM 663 O O . VAL A 1 92 ? 17.557 8.470 -18.668 1.00 81.38 92 VAL A O 1
ATOM 666 N N . ALA A 1 93 ? 18.133 6.784 -20.048 1.00 83.00 93 ALA A N 1
ATOM 667 C CA . ALA A 1 93 ? 16.794 6.208 -20.151 1.00 83.00 93 ALA A CA 1
ATOM 668 C C . ALA A 1 93 ? 16.254 5.770 -18.780 1.00 83.00 93 ALA A C 1
ATOM 670 O O . ALA A 1 93 ? 15.139 6.142 -18.421 1.00 83.00 93 ALA A O 1
ATOM 671 N N . ALA A 1 94 ? 17.067 5.076 -17.976 1.00 76.88 94 ALA A N 1
ATOM 672 C CA . ALA A 1 94 ? 16.686 4.641 -16.633 1.00 76.88 94 ALA A CA 1
ATOM 673 C C . ALA A 1 94 ? 16.431 5.819 -15.676 1.00 76.88 94 ALA A C 1
ATOM 675 O O . ALA A 1 94 ? 15.481 5.791 -14.894 1.00 76.88 94 ALA A O 1
ATOM 676 N N . VAL A 1 95 ? 17.246 6.879 -15.733 1.00 76.38 95 VAL A N 1
ATOM 677 C CA . VAL A 1 95 ? 17.022 8.093 -14.928 1.00 76.38 95 VAL A CA 1
ATOM 678 C C . VAL A 1 95 ? 15.710 8.772 -15.328 1.00 76.38 95 VAL A C 1
ATOM 680 O O . VAL A 1 95 ? 14.912 9.116 -14.453 1.00 76.38 95 VAL A O 1
ATOM 683 N N . GLY A 1 96 ? 15.460 8.925 -16.632 1.00 79.62 96 GLY A N 1
ATOM 684 C CA . GLY A 1 96 ? 14.215 9.495 -17.151 1.00 79.62 96 GLY A CA 1
ATOM 685 C C . GLY A 1 96 ? 12.984 8.671 -16.769 1.00 79.62 96 GLY A C 1
ATOM 686 O O . GLY A 1 96 ? 11.986 9.224 -16.310 1.00 79.62 96 GLY A O 1
ATOM 687 N N . GLU A 1 97 ? 13.077 7.347 -16.874 1.00 84.25 97 GLU A N 1
ATOM 688 C CA . GLU A 1 97 ? 12.047 6.396 -16.455 1.00 84.25 97 GLU A CA 1
ATOM 689 C C . GLU A 1 97 ? 11.733 6.519 -14.958 1.00 84.25 97 GLU A C 1
ATOM 691 O O . GLU A 1 97 ? 10.573 6.692 -14.586 1.00 84.25 97 GLU A O 1
ATOM 696 N N . ILE A 1 98 ? 12.748 6.496 -14.086 1.00 77.12 98 ILE A N 1
ATOM 697 C CA . ILE A 1 98 ? 12.558 6.627 -12.633 1.00 77.12 98 ILE A CA 1
ATOM 698 C C . ILE A 1 98 ? 11.923 7.978 -12.285 1.00 77.12 98 ILE A C 1
ATOM 700 O O . ILE A 1 98 ? 11.031 8.030 -11.429 1.00 77.12 98 ILE A O 1
ATOM 704 N N . ALA A 1 99 ? 12.362 9.062 -12.930 1.00 75.94 99 ALA A N 1
ATOM 705 C CA . ALA A 1 99 ? 11.800 10.393 -12.726 1.00 75.94 99 ALA A CA 1
ATOM 706 C C . ALA A 1 99 ? 10.324 10.442 -13.146 1.00 75.94 99 ALA A C 1
ATOM 708 O O . ALA A 1 99 ? 9.479 10.891 -12.367 1.00 75.94 99 ALA A O 1
ATOM 709 N N . PHE A 1 100 ? 10.003 9.911 -14.329 1.00 85.94 100 PHE A N 1
ATOM 710 C CA . PHE A 1 100 ? 8.637 9.831 -14.837 1.00 85.94 100 PHE A CA 1
ATOM 711 C C . PHE A 1 100 ? 7.732 8.991 -13.931 1.00 85.94 100 PHE A C 1
ATOM 713 O O . PHE A 1 100 ? 6.667 9.461 -13.541 1.00 85.94 100 PHE A O 1
ATOM 720 N N . LEU A 1 101 ? 8.160 7.787 -13.536 1.00 84.50 101 LEU A N 1
ATOM 721 C CA . LEU A 1 101 ? 7.377 6.905 -12.665 1.00 84.50 101 LEU A CA 1
ATOM 722 C C . LEU A 1 101 ? 7.134 7.528 -11.288 1.00 84.50 101 LEU A C 1
ATOM 724 O O . LEU A 1 101 ? 6.045 7.402 -10.737 1.00 84.50 101 LEU A O 1
ATOM 728 N N . SER A 1 102 ? 8.128 8.226 -10.733 1.00 79.00 102 SER A N 1
ATOM 729 C CA . SER A 1 102 ? 7.981 8.906 -9.439 1.00 79.00 102 SER A CA 1
ATOM 730 C C . SER A 1 102 ? 7.007 10.085 -9.536 1.00 79.00 102 SER A C 1
ATOM 732 O O . SER A 1 102 ? 6.173 10.277 -8.651 1.00 79.00 102 SER A O 1
ATOM 734 N N . TRP A 1 103 ? 7.070 10.847 -10.630 1.00 83.88 103 TRP A N 1
ATOM 735 C CA . TRP A 1 103 ? 6.111 11.911 -10.917 1.00 83.88 103 TRP A CA 1
ATOM 736 C C . TRP A 1 103 ? 4.690 11.364 -11.127 1.00 83.88 103 TRP A C 1
ATOM 738 O O . TRP A 1 103 ? 3.740 11.889 -10.545 1.00 83.88 103 TRP A O 1
ATOM 748 N N . ASP A 1 104 ? 4.539 10.286 -11.899 1.00 88.38 104 ASP A N 1
ATOM 749 C CA . ASP A 1 104 ? 3.240 9.672 -12.186 1.00 88.38 104 ASP A CA 1
ATOM 750 C C . ASP A 1 104 ? 2.612 9.030 -10.941 1.00 88.38 104 ASP A C 1
ATOM 752 O O . ASP A 1 104 ? 1.401 9.136 -10.734 1.00 88.38 104 ASP A O 1
ATOM 756 N N . ALA A 1 105 ? 3.427 8.433 -10.065 1.00 83.69 105 ALA A N 1
ATOM 757 C CA . ALA A 1 105 ? 2.981 7.914 -8.776 1.00 83.69 105 ALA A CA 1
ATOM 758 C C . ALA A 1 105 ? 2.440 9.035 -7.878 1.00 83.69 105 ALA A C 1
ATOM 760 O O . ALA A 1 105 ? 1.347 8.899 -7.334 1.00 83.69 105 ALA A O 1
ATOM 761 N N . LEU A 1 106 ? 3.142 10.172 -7.776 1.00 82.38 106 LEU A N 1
ATOM 762 C CA . LEU A 1 106 ? 2.667 11.338 -7.021 1.00 82.38 106 LEU A CA 1
ATOM 763 C C . LEU A 1 106 ? 1.377 11.917 -7.617 1.00 82.38 106 LEU A C 1
ATOM 765 O O . LEU A 1 106 ? 0.434 12.215 -6.883 1.00 82.38 106 LEU A O 1
ATOM 769 N N . ARG A 1 107 ? 1.302 12.050 -8.946 1.00 85.94 107 ARG A N 1
ATOM 770 C CA . ARG A 1 107 ? 0.090 12.515 -9.637 1.00 85.94 107 ARG A CA 1
ATOM 771 C C . ARG A 1 107 ? -1.091 11.578 -9.371 1.00 85.94 107 ARG A C 1
ATOM 773 O O . ARG A 1 107 ? -2.204 12.041 -9.135 1.00 85.94 107 ARG A O 1
ATOM 780 N N . SER A 1 108 ? -0.848 10.270 -9.388 1.00 88.31 108 SER A N 1
ATOM 781 C CA . SER A 1 108 ? -1.861 9.254 -9.097 1.00 88.31 108 SER A CA 1
ATOM 782 C C . SER A 1 108 ? -2.280 9.282 -7.629 1.00 88.31 108 SER A C 1
ATOM 784 O O . SER A 1 108 ? -3.470 9.200 -7.354 1.00 88.31 108 SER A O 1
ATOM 786 N N . ALA A 1 109 ? -1.347 9.487 -6.694 1.00 85.56 109 ALA A N 1
ATOM 787 C CA . ALA A 1 109 ? -1.646 9.675 -5.274 1.00 85.56 109 ALA A CA 1
ATOM 788 C C . ALA A 1 109 ? -2.589 10.865 -5.052 1.00 85.56 109 ALA A C 1
ATOM 790 O O . ALA A 1 109 ? -3.589 10.746 -4.345 1.00 85.56 109 ALA A O 1
ATOM 791 N N . HIS A 1 110 ? -2.307 11.994 -5.710 1.00 84.31 110 HIS A N 1
ATOM 792 C CA . HIS A 1 110 ? -3.179 13.163 -5.672 1.00 84.31 110 HIS A CA 1
ATOM 793 C C . HIS A 1 110 ? -4.568 12.851 -6.240 1.00 84.31 110 HIS A C 1
ATOM 795 O O . HIS A 1 110 ? -5.573 13.081 -5.570 1.00 84.31 110 HIS A O 1
ATOM 801 N N . ALA A 1 111 ? -4.629 12.276 -7.443 1.00 85.56 111 ALA A N 1
ATOM 802 C CA . ALA A 1 111 ? -5.891 11.936 -8.090 1.00 85.56 111 ALA A CA 1
ATOM 803 C C . ALA A 1 111 ? -6.727 10.952 -7.253 1.00 85.56 111 ALA A C 1
ATOM 805 O O . ALA A 1 111 ? -7.936 11.128 -7.153 1.00 85.56 111 ALA A O 1
ATOM 806 N N . LEU A 1 112 ? -6.093 9.964 -6.610 1.00 85.56 112 LEU A N 1
ATOM 807 C CA . LEU A 1 112 ? -6.751 9.035 -5.688 1.00 85.56 112 LEU A CA 1
ATOM 808 C C . LEU A 1 112 ? -7.280 9.748 -4.440 1.00 85.56 112 LEU A C 1
ATOM 810 O O . LEU A 1 112 ? -8.402 9.479 -4.033 1.00 85.56 112 LEU A O 1
ATOM 814 N N . SER A 1 113 ? -6.511 10.673 -3.855 1.00 80.00 113 SER A N 1
ATOM 815 C CA . SER A 1 113 ? -6.963 11.430 -2.677 1.00 80.00 113 SER A CA 1
ATOM 816 C C . SER A 1 113 ? -8.175 12.317 -2.971 1.00 80.00 113 SER A C 1
ATOM 818 O O . SER A 1 113 ? -9.090 12.390 -2.157 1.00 80.00 113 SER A O 1
ATOM 820 N N . VAL A 1 114 ? -8.206 12.942 -4.154 1.00 79.88 114 VAL A N 1
ATOM 821 C CA . VAL A 1 114 ? -9.349 13.738 -4.620 1.00 79.88 114 VAL A CA 1
ATOM 822 C C . VAL A 1 114 ? -10.540 12.831 -4.916 1.00 79.88 114 VAL A C 1
ATOM 824 O O . VAL A 1 114 ? -11.653 13.139 -4.511 1.00 79.88 114 VAL A O 1
ATOM 827 N N . ALA A 1 115 ? -10.307 11.695 -5.581 1.00 79.62 115 ALA A N 1
ATOM 828 C CA . ALA A 1 115 ? -11.362 10.749 -5.930 1.00 79.62 115 ALA A CA 1
ATOM 829 C C . ALA A 1 115 ? -11.997 10.047 -4.732 1.00 79.62 115 ALA A C 1
ATOM 831 O O . ALA A 1 115 ? -13.117 9.575 -4.849 1.00 79.62 115 ALA A O 1
ATOM 832 N N . ALA A 1 116 ? -11.279 9.957 -3.617 1.00 72.38 116 ALA A N 1
ATOM 833 C CA . ALA A 1 116 ? -11.787 9.382 -2.383 1.00 72.38 116 ALA A CA 1
ATOM 834 C C . ALA A 1 116 ? -12.376 10.420 -1.424 1.00 72.38 116 ALA A C 1
ATOM 836 O O . ALA A 1 116 ? -12.616 10.092 -0.265 1.00 72.38 116 ALA A O 1
ATOM 837 N N . GLY A 1 117 ? -12.520 11.674 -1.870 1.00 67.38 117 GLY A N 1
ATOM 838 C CA . GLY A 1 117 ? -13.128 12.725 -1.066 1.00 67.38 117 GLY A CA 1
ATOM 839 C C . GLY A 1 117 ? -12.433 12.910 0.279 1.00 67.38 117 GLY A C 1
ATOM 840 O O . GLY A 1 117 ? -13.107 13.104 1.284 1.00 67.38 117 GLY A O 1
ATOM 841 N N . VAL A 1 118 ? -11.096 12.809 0.330 1.00 64.88 118 VAL A N 1
ATOM 842 C CA . VAL A 1 118 ? -10.339 13.010 1.574 1.00 64.88 118 VAL A CA 1
ATOM 843 C C . VAL A 1 118 ? -10.414 14.493 1.952 1.00 64.88 118 VAL A C 1
ATOM 845 O O . VAL A 1 118 ? -9.518 15.285 1.655 1.00 64.88 118 VAL A O 1
ATOM 848 N N . VAL A 1 119 ? -11.534 14.879 2.564 1.00 53.91 119 VAL A N 1
ATOM 849 C CA . VAL A 1 119 ? -11.763 16.193 3.154 1.00 53.91 119 VAL A CA 1
ATOM 850 C C . VAL A 1 119 ? -11.016 16.198 4.467 1.00 53.91 119 VAL A C 1
ATOM 852 O O . VAL A 1 119 ? -11.347 15.466 5.397 1.00 53.91 119 VAL A O 1
ATOM 855 N N . VAL A 1 120 ? -9.968 17.005 4.521 1.00 54.22 120 VAL A N 1
ATOM 856 C CA . VAL A 1 120 ? -9.254 17.235 5.762 1.00 54.22 120 VAL A CA 1
ATOM 857 C C . VAL A 1 120 ? -9.496 18.677 6.155 1.00 54.22 120 VAL A C 1
ATOM 859 O O . VAL A 1 120 ? -8.983 19.588 5.506 1.00 54.22 120 VAL A O 1
ATOM 862 N N . ASP A 1 121 ? -10.341 18.839 7.170 1.00 51.69 121 ASP A N 1
ATOM 863 C CA . ASP A 1 121 ? -10.861 20.125 7.646 1.00 51.69 121 ASP A CA 1
ATOM 864 C C . ASP A 1 121 ? -9.734 21.008 8.218 1.00 51.69 121 ASP A C 1
ATOM 866 O O . ASP A 1 121 ? -9.754 22.232 8.113 1.00 51.69 121 ASP A O 1
ATOM 870 N N . GLU A 1 122 ? -8.672 20.378 8.739 1.00 63.44 122 GLU A N 1
ATOM 871 C CA . GLU A 1 122 ? -7.491 21.064 9.254 1.00 63.44 122 GLU A CA 1
ATOM 872 C C . GLU A 1 122 ? -6.291 21.012 8.294 1.00 63.44 122 GLU A C 1
ATOM 874 O O . GLU A 1 122 ? -5.819 19.947 7.885 1.00 63.44 122 GLU A O 1
ATOM 879 N N . GLN A 1 123 ? -5.692 22.179 8.027 1.00 65.38 123 GLN A N 1
ATOM 880 C CA . GLN A 1 123 ? -4.475 22.336 7.216 1.00 65.38 123 GLN A CA 1
ATOM 881 C C . GLN A 1 123 ? -3.348 21.365 7.635 1.00 65.38 123 GLN A C 1
ATOM 883 O O . GLN A 1 123 ? -2.669 20.789 6.784 1.00 65.38 123 GLN A O 1
ATOM 888 N N . ARG A 1 124 ? -3.165 21.142 8.946 1.00 63.03 124 ARG A N 1
ATOM 889 C CA . ARG A 1 124 ? -2.123 20.251 9.491 1.00 63.03 124 ARG A CA 1
ATOM 890 C C . ARG A 1 124 ? -2.389 18.781 9.201 1.00 63.03 124 ARG A C 1
ATOM 892 O O . ARG A 1 124 ? -1.482 18.068 8.774 1.00 63.03 124 ARG A O 1
ATOM 899 N N . GLU A 1 125 ? -3.615 18.319 9.412 1.00 65.62 125 GLU A N 1
ATOM 900 C CA . GLU A 1 125 ? -3.985 16.943 9.090 1.00 65.62 125 GLU A CA 1
ATOM 901 C C . GLU A 1 125 ? -3.908 16.702 7.570 1.00 65.62 125 GLU A C 1
ATOM 903 O O . GLU A 1 125 ? -3.542 15.604 7.129 1.00 65.62 125 GLU A O 1
ATOM 908 N N . ARG A 1 126 ? -4.207 17.726 6.752 1.00 68.56 126 ARG A N 1
ATOM 909 C CA . ARG A 1 126 ? -4.093 17.664 5.288 1.00 68.56 126 ARG A CA 1
ATOM 910 C C . ARG A 1 126 ? -2.642 17.454 4.878 1.00 68.56 126 ARG A C 1
ATOM 912 O O . ARG A 1 126 ? -2.345 16.534 4.120 1.00 68.56 126 ARG A O 1
ATOM 919 N N . GLU A 1 127 ? -1.729 18.252 5.425 1.00 68.69 127 GLU A N 1
ATOM 920 C CA . GLU A 1 127 ? -0.287 18.114 5.197 1.00 68.69 127 GLU A CA 1
ATOM 921 C C . GLU A 1 127 ? 0.241 16.737 5.620 1.00 68.69 127 GLU A C 1
ATOM 923 O O . GLU A 1 127 ? 0.992 16.116 4.867 1.00 68.69 127 GLU A O 1
ATOM 928 N N . GLN A 1 128 ? -0.186 16.217 6.776 1.00 71.56 128 GLN A N 1
ATOM 929 C CA . GLN A 1 128 ? 0.199 14.880 7.243 1.00 71.56 128 GLN A CA 1
ATOM 930 C C . GLN A 1 128 ? -0.315 13.773 6.319 1.00 71.56 128 GLN A C 1
ATOM 932 O O . GLN A 1 128 ? 0.426 12.850 5.978 1.00 71.56 128 GLN A O 1
ATOM 937 N N . THR A 1 129 ? -1.569 13.868 5.876 1.00 72.12 129 THR A N 1
ATOM 938 C CA . THR A 1 129 ? -2.169 12.894 4.955 1.00 72.12 129 THR A CA 1
ATOM 939 C C . THR A 1 129 ? -1.435 12.897 3.616 1.00 72.12 129 THR A C 1
ATOM 941 O O . THR A 1 129 ? -1.034 11.843 3.123 1.00 72.12 129 THR A O 1
ATOM 944 N N . LEU A 1 130 ? -1.157 14.081 3.064 1.00 75.00 130 LEU A N 1
ATOM 945 C CA . LEU A 1 130 ? -0.372 14.222 1.839 1.00 75.00 130 LEU A CA 1
ATOM 946 C C . LEU A 1 130 ? 1.068 13.723 2.011 1.00 75.00 130 LEU A C 1
ATOM 948 O O . LEU A 1 130 ? 1.597 13.104 1.093 1.00 75.00 130 LEU A O 1
ATOM 952 N N . ALA A 1 131 ? 1.692 13.917 3.175 1.00 74.19 131 ALA A N 1
ATOM 953 C CA . ALA A 1 131 ? 3.017 13.372 3.462 1.00 74.19 131 ALA A CA 1
ATOM 954 C C . ALA A 1 131 ? 3.011 11.834 3.497 1.00 74.19 131 ALA A C 1
ATOM 956 O O . ALA A 1 131 ? 3.874 11.199 2.891 1.00 74.19 131 ALA A O 1
ATOM 957 N N . VAL A 1 132 ? 2.008 11.212 4.127 1.00 76.12 132 VAL A N 1
ATOM 958 C CA . VAL A 1 132 ? 1.838 9.746 4.139 1.00 76.12 132 VAL A CA 1
ATOM 959 C C . VAL A 1 132 ? 1.630 9.194 2.724 1.00 76.12 132 VAL A C 1
ATOM 961 O O . VAL A 1 132 ? 2.198 8.148 2.384 1.00 76.12 132 VAL A O 1
ATOM 964 N N . LEU A 1 133 ? 0.868 9.902 1.886 1.00 78.25 133 LEU A N 1
ATOM 965 C CA . LEU A 1 133 ? 0.647 9.542 0.484 1.00 78.25 133 LEU A CA 1
ATOM 966 C C . LEU A 1 133 ? 1.893 9.748 -0.378 1.00 78.25 133 LEU A C 1
ATOM 968 O O . LEU A 1 133 ? 2.223 8.873 -1.172 1.00 78.25 133 LEU A O 1
ATOM 972 N N . ALA A 1 134 ? 2.630 10.845 -0.192 1.00 77.88 134 ALA A N 1
ATOM 973 C CA . ALA A 1 134 ? 3.903 11.077 -0.869 1.00 77.88 134 ALA A CA 1
ATOM 974 C C . ALA A 1 134 ? 4.925 9.991 -0.512 1.00 77.88 134 ALA A C 1
ATOM 976 O O . ALA A 1 134 ? 5.627 9.491 -1.388 1.00 77.88 134 ALA A O 1
ATOM 977 N N . ARG A 1 135 ? 4.978 9.575 0.760 1.00 76.31 135 ARG A N 1
ATOM 978 C CA . ARG A 1 135 ? 5.822 8.458 1.200 1.00 76.31 135 ARG A CA 1
ATOM 979 C C . ARG A 1 135 ? 5.416 7.150 0.541 1.00 76.31 135 ARG A C 1
ATOM 981 O O . ARG A 1 135 ? 6.287 6.466 0.021 1.00 76.31 135 ARG A O 1
ATOM 988 N N . ALA A 1 136 ? 4.121 6.840 0.492 1.00 78.19 136 ALA A N 1
ATOM 989 C CA . ALA A 1 136 ? 3.623 5.658 -0.209 1.00 78.19 136 ALA A CA 1
ATOM 990 C C . ALA A 1 136 ? 3.986 5.679 -1.704 1.00 78.19 136 ALA A C 1
ATOM 992 O O . ALA A 1 136 ? 4.545 4.711 -2.212 1.00 78.19 136 ALA A O 1
ATOM 993 N N . ALA A 1 137 ? 3.733 6.800 -2.386 1.00 78.38 137 ALA A N 1
ATOM 994 C CA . ALA A 1 137 ? 4.000 6.991 -3.813 1.00 78.38 137 ALA A CA 1
ATOM 995 C C . ALA A 1 137 ? 5.488 6.864 -4.168 1.00 78.38 137 ALA A C 1
ATOM 997 O O . ALA A 1 137 ? 5.846 6.374 -5.236 1.00 78.38 137 ALA A O 1
ATOM 998 N N . LEU A 1 138 ? 6.359 7.314 -3.266 1.00 77.81 138 LEU A N 1
ATOM 999 C CA . LEU A 1 138 ? 7.809 7.254 -3.423 1.00 77.81 138 LEU A CA 1
ATOM 1000 C C . LEU A 1 138 ? 8.422 5.981 -2.821 1.00 77.81 138 LEU A C 1
ATOM 1002 O O . LEU A 1 138 ? 9.646 5.883 -2.765 1.00 77.81 138 LEU A O 1
ATOM 1006 N N . GLU A 1 139 ? 7.593 5.028 -2.375 1.00 72.94 139 GLU A N 1
ATOM 1007 C CA . GLU A 1 139 ? 8.008 3.792 -1.692 1.00 72.94 139 GLU A CA 1
ATOM 1008 C C . GLU A 1 139 ? 8.921 4.045 -0.478 1.00 72.94 139 GLU A C 1
ATOM 1010 O O . GLU A 1 139 ? 9.748 3.216 -0.099 1.00 72.94 139 GLU A O 1
ATOM 1015 N N . MET A 1 140 ? 8.784 5.211 0.154 1.00 66.88 140 MET A N 1
ATOM 1016 C CA . MET A 1 140 ? 9.512 5.529 1.371 1.00 66.88 140 MET A CA 1
ATOM 1017 C C . MET A 1 140 ? 8.855 4.806 2.552 1.00 66.88 140 MET A C 1
ATOM 1019 O O . MET A 1 140 ? 7.627 4.853 2.688 1.00 66.88 140 MET A O 1
ATOM 1023 N N . PRO A 1 141 ? 9.646 4.179 3.444 1.00 59.88 141 PRO A N 1
ATOM 1024 C CA . PRO A 1 141 ? 9.105 3.582 4.659 1.00 59.88 141 PRO A CA 1
ATOM 1025 C C . PRO A 1 141 ? 8.350 4.644 5.464 1.00 59.88 141 PRO A C 1
ATOM 1027 O O . PRO A 1 141 ? 8.701 5.827 5.409 1.00 59.88 141 PRO A O 1
ATOM 1030 N N . SER A 1 142 ? 7.314 4.252 6.204 1.00 55.53 142 SER A N 1
ATOM 1031 C CA . SER A 1 142 ? 6.597 5.162 7.106 1.00 55.53 142 SER A CA 1
ATOM 1032 C C . SER A 1 142 ? 7.568 5.769 8.131 1.00 55.53 142 SER A C 1
ATOM 1034 O O . SER A 1 142 ? 8.573 5.134 8.470 1.00 55.53 142 SER A O 1
ATOM 1036 N N . PRO A 1 143 ? 7.363 7.022 8.579 1.00 53.19 143 PRO A N 1
ATOM 1037 C CA . PRO A 1 143 ? 8.230 7.591 9.596 1.00 53.19 143 PRO A CA 1
ATOM 1038 C C . PRO A 1 143 ? 8.108 6.739 10.860 1.00 53.19 143 PRO A C 1
ATOM 1040 O O . PRO A 1 143 ? 6.990 6.437 11.265 1.00 53.19 143 PRO A O 1
ATOM 1043 N N . PRO A 1 144 ? 9.224 6.386 11.514 1.00 41.91 144 PRO A N 1
ATOM 1044 C CA . PRO A 1 144 ? 9.183 5.732 12.818 1.00 41.91 144 PRO A CA 1
ATOM 1045 C C . PRO A 1 144 ? 8.735 6.672 13.937 1.00 41.91 144 PRO A C 1
ATOM 1047 O O . PRO A 1 144 ? 8.764 6.285 15.101 1.00 41.91 144 PRO A O 1
ATOM 1050 N N . ASP A 1 145 ? 8.400 7.926 13.625 1.00 44.81 145 ASP A N 1
ATOM 1051 C CA . ASP A 1 145 ? 7.980 8.890 14.627 1.00 44.81 145 ASP A CA 1
ATOM 1052 C C . ASP A 1 145 ? 6.588 8.484 15.138 1.00 44.81 145 ASP A C 1
ATOM 1054 O O . ASP A 1 145 ? 5.559 8.807 14.559 1.00 44.81 145 ASP A O 1
ATOM 1058 N N . SER A 1 146 ? 6.619 7.703 16.217 1.00 41.28 146 SER A N 1
ATOM 1059 C CA . SER A 1 146 ? 5.613 7.564 17.259 1.00 41.28 146 SER A CA 1
ATOM 1060 C C . SER A 1 146 ? 4.161 7.577 16.805 1.00 41.28 146 SER A C 1
ATOM 1062 O O . SER A 1 146 ? 3.478 8.594 16.919 1.00 41.28 146 SER A O 1
ATOM 1064 N N . VAL A 1 147 ? 3.639 6.397 16.468 1.00 44.75 147 VAL A N 1
ATOM 1065 C CA . VAL A 1 147 ? 2.241 6.121 16.813 1.00 44.75 147 VAL A CA 1
ATOM 1066 C C . VAL A 1 147 ? 2.141 6.286 18.325 1.00 44.75 147 VAL A C 1
ATOM 1068 O O . VAL A 1 147 ? 2.817 5.576 19.067 1.00 44.75 147 VAL A O 1
ATOM 1071 N N . ALA A 1 148 ? 1.395 7.294 18.775 1.00 48.09 148 ALA A N 1
ATOM 1072 C CA . ALA A 1 148 ? 1.044 7.477 20.183 1.00 48.09 148 ALA A CA 1
ATOM 1073 C C . ALA A 1 148 ? 2.219 7.523 21.200 1.00 48.09 148 ALA A C 1
ATOM 1075 O O . ALA A 1 148 ? 2.006 7.274 22.381 1.00 48.09 148 ALA A O 1
ATOM 1076 N N . GLY A 1 149 ? 3.445 7.869 20.785 1.00 41.84 149 GLY A N 1
ATOM 1077 C CA . GLY A 1 149 ? 4.629 7.964 21.666 1.00 41.84 149 GLY A CA 1
ATOM 1078 C C . GLY A 1 149 ? 5.679 6.845 21.534 1.00 41.84 149 GLY A C 1
ATOM 1079 O O . GLY A 1 149 ? 6.723 6.930 22.177 1.00 41.84 149 GLY A O 1
ATOM 1080 N N . VAL A 1 150 ? 5.475 5.832 20.680 1.00 41.34 150 VAL A N 1
ATOM 1081 C CA . VAL A 1 150 ? 6.372 4.658 20.579 1.00 41.34 150 VAL A CA 1
ATOM 1082 C C . VAL A 1 150 ? 7.340 4.771 19.394 1.00 41.34 150 VAL A C 1
ATOM 1084 O O . VAL A 1 150 ? 6.911 4.802 18.248 1.00 41.34 150 VAL A O 1
ATOM 1087 N N . ASN A 1 151 ? 8.657 4.824 19.633 1.00 44.59 151 ASN A N 1
ATOM 1088 C CA . ASN A 1 151 ? 9.674 5.007 18.580 1.00 44.59 151 ASN A CA 1
ATOM 1089 C C . ASN A 1 151 ? 10.400 3.692 18.209 1.00 44.59 151 ASN A C 1
ATOM 1091 O O . ASN A 1 151 ? 11.365 3.330 18.887 1.00 44.59 151 ASN A O 1
ATOM 1095 N N . PRO A 1 152 ? 10.007 3.003 17.122 1.00 43.25 152 PRO A N 1
ATOM 1096 C CA . PRO A 1 152 ? 10.616 1.740 16.702 1.00 43.25 152 PRO A CA 1
ATOM 1097 C C . PRO A 1 152 ? 11.987 1.831 16.000 1.00 43.25 152 PRO A C 1
ATOM 1099 O O . PRO A 1 152 ? 12.583 0.785 15.771 1.00 43.25 152 PRO A O 1
ATOM 1102 N N . LEU A 1 153 ? 12.530 3.008 15.638 1.00 43.81 153 LEU A N 1
ATOM 1103 C CA . LEU A 1 153 ? 13.794 3.096 14.864 1.00 43.81 153 LEU A CA 1
ATOM 1104 C C . LEU A 1 153 ? 14.700 4.263 15.308 1.00 43.81 153 LEU A C 1
ATOM 1106 O O . LEU A 1 153 ? 14.987 5.195 14.551 1.00 43.81 153 LEU A O 1
ATOM 1110 N N . LYS A 1 154 ? 15.187 4.210 16.549 1.00 38.53 154 LYS A N 1
ATOM 1111 C CA . LYS A 1 154 ? 15.946 5.293 17.204 1.00 38.53 154 LYS A CA 1
ATOM 1112 C C . LYS A 1 154 ? 17.324 5.621 16.579 1.00 38.53 154 LYS A C 1
ATOM 1114 O O . LYS A 1 154 ? 17.827 6.711 16.839 1.00 38.53 154 LYS A O 1
ATOM 1119 N N . GLU A 1 155 ? 17.901 4.770 15.721 1.00 34.88 155 GLU A N 1
ATOM 1120 C CA . GLU A 1 155 ? 19.338 4.831 15.355 1.00 34.88 155 GLU A CA 1
ATOM 1121 C C . GLU A 1 155 ? 19.676 4.927 13.849 1.00 34.88 155 GLU A C 1
ATOM 1123 O O . GLU A 1 155 ? 20.839 4.837 13.459 1.00 34.88 155 GLU A O 1
ATOM 1128 N N . ALA A 1 156 ? 18.706 5.142 12.956 1.00 38.59 156 ALA A N 1
ATOM 1129 C CA . ALA A 1 156 ? 18.997 5.111 11.517 1.00 38.59 156 ALA A CA 1
ATOM 1130 C C . ALA A 1 156 ? 19.657 6.407 10.978 1.00 38.59 156 ALA A C 1
ATOM 1132 O O . ALA A 1 156 ? 19.134 7.516 11.115 1.00 38.59 156 ALA A O 1
ATOM 1133 N N . SER A 1 157 ? 20.799 6.249 10.295 1.00 38.41 157 SER A N 1
ATOM 1134 C CA . SER A 1 157 ? 21.581 7.310 9.636 1.00 38.41 157 SER A CA 1
ATOM 1135 C C . SER A 1 157 ? 20.849 7.968 8.449 1.00 38.41 157 SER A C 1
ATOM 1137 O O . SER A 1 157 ? 20.269 7.300 7.591 1.00 38.41 157 SER A O 1
ATOM 1139 N N . ARG A 1 158 ? 20.937 9.307 8.362 1.00 41.44 158 ARG A N 1
ATOM 1140 C CA . ARG A 1 158 ? 20.226 10.182 7.399 1.00 41.44 158 ARG A CA 1
ATOM 1141 C C . ARG A 1 158 ? 20.585 9.934 5.928 1.00 41.44 158 ARG A C 1
ATOM 1143 O O . ARG A 1 158 ? 19.738 10.120 5.059 1.00 41.44 158 ARG A O 1
ATOM 1150 N N . TRP A 1 159 ? 21.811 9.491 5.653 1.00 37.12 159 TRP A N 1
ATOM 1151 C CA . TRP A 1 159 ? 22.241 9.093 4.306 1.00 37.12 159 TRP A CA 1
ATOM 1152 C C . TRP A 1 159 ? 21.795 7.670 3.960 1.00 37.12 159 TRP A C 1
ATOM 1154 O O . TRP A 1 159 ? 21.491 7.387 2.803 1.00 37.12 159 TRP A O 1
ATOM 1164 N N . GLY A 1 160 ? 21.649 6.810 4.971 1.00 39.28 160 GLY A N 1
ATOM 1165 C CA . GLY A 1 160 ? 21.148 5.447 4.821 1.00 39.28 160 GLY A CA 1
ATOM 1166 C C . GLY A 1 160 ? 19.700 5.385 4.337 1.00 39.28 160 GLY A C 1
ATOM 1167 O O . GLY A 1 160 ? 19.382 4.508 3.553 1.00 39.28 160 GLY A O 1
ATOM 1168 N N . LEU A 1 161 ? 18.836 6.336 4.713 1.00 44.28 161 LEU A N 1
ATOM 1169 C CA . LEU A 1 161 ? 17.425 6.362 4.284 1.00 44.28 161 LEU A CA 1
ATOM 1170 C C . LEU A 1 161 ? 17.229 6.857 2.837 1.00 44.28 161 LEU A C 1
ATOM 1172 O O . LEU A 1 161 ? 16.385 6.329 2.116 1.00 44.28 161 LEU A O 1
ATOM 1176 N N . LEU A 1 162 ? 18.033 7.832 2.394 1.00 44.91 162 LEU A N 1
ATOM 1177 C CA . LEU A 1 162 ? 18.043 8.315 1.005 1.00 44.91 162 LEU A CA 1
ATOM 1178 C C . LEU A 1 162 ? 18.624 7.262 0.053 1.00 44.91 162 LEU A C 1
ATOM 1180 O O . LEU A 1 162 ? 18.033 6.982 -0.990 1.00 44.91 162 LEU A O 1
ATOM 1184 N N . PHE A 1 163 ? 19.736 6.629 0.440 1.00 42.44 163 PHE A N 1
ATOM 1185 C CA . PHE A 1 163 ? 20.296 5.517 -0.320 1.00 42.44 163 PHE A CA 1
ATOM 1186 C C . PHE A 1 163 ? 19.466 4.240 -0.192 1.00 42.44 163 PHE A C 1
ATOM 1188 O O . PHE A 1 163 ? 19.440 3.499 -1.154 1.00 42.44 163 PHE A O 1
ATOM 1195 N N . ALA A 1 164 ? 18.731 3.978 0.894 1.00 42.09 164 ALA A N 1
ATOM 1196 C CA . ALA A 1 164 ? 17.864 2.798 0.989 1.00 42.09 164 ALA A CA 1
ATOM 1197 C C . ALA A 1 164 ? 16.693 2.848 -0.004 1.00 42.09 164 ALA A C 1
ATOM 1199 O O . ALA A 1 164 ? 16.411 1.840 -0.646 1.00 42.09 164 ALA A O 1
ATOM 1200 N N . GLY A 1 165 ? 16.056 4.011 -0.196 1.00 44.16 165 GLY A N 1
ATOM 1201 C CA . GLY A 1 165 ? 14.996 4.173 -1.202 1.00 44.16 165 GLY A CA 1
ATOM 1202 C C . GLY A 1 165 ? 15.522 4.061 -2.638 1.00 44.16 165 GLY A C 1
ATOM 1203 O O . GLY A 1 165 ? 14.915 3.404 -3.486 1.00 44.16 165 GLY A O 1
ATOM 1204 N N . LEU A 1 166 ? 16.701 4.635 -2.903 1.00 47.97 166 LEU A N 1
ATOM 1205 C CA . LEU A 1 166 ? 17.343 4.561 -4.217 1.00 47.97 166 LEU A CA 1
ATOM 1206 C C . LEU A 1 166 ? 17.929 3.168 -4.498 1.00 47.97 166 LEU A C 1
ATOM 1208 O O . LEU A 1 166 ? 17.759 2.655 -5.595 1.00 47.97 166 LEU A O 1
ATOM 1212 N N . ALA A 1 167 ? 18.559 2.528 -3.510 1.00 44.44 167 ALA A N 1
ATOM 1213 C CA . ALA A 1 167 ? 19.146 1.190 -3.584 1.00 44.44 167 ALA A CA 1
ATOM 1214 C C . ALA A 1 167 ? 18.084 0.089 -3.641 1.00 44.44 167 ALA A C 1
ATOM 1216 O O . ALA A 1 167 ? 18.337 -0.943 -4.256 1.00 44.44 167 ALA A O 1
ATOM 1217 N N . TYR A 1 168 ? 16.888 0.296 -3.076 1.00 49.94 168 TYR A N 1
ATOM 1218 C CA . TYR A 1 168 ? 15.760 -0.616 -3.278 1.00 49.94 168 TYR A CA 1
ATOM 1219 C C . TYR A 1 168 ? 15.289 -0.594 -4.742 1.00 49.94 168 TYR A C 1
ATOM 1221 O O . TYR A 1 168 ? 15.195 -1.652 -5.368 1.00 49.94 168 TYR A O 1
ATOM 1229 N N . LYS A 1 169 ? 15.139 0.599 -5.346 1.00 49.22 169 LYS A N 1
ATOM 1230 C CA . LYS A 1 169 ? 14.890 0.740 -6.797 1.00 49.22 169 LYS A CA 1
ATOM 1231 C C . LYS A 1 169 ? 16.070 0.247 -7.651 1.00 49.22 169 LYS A C 1
ATOM 1233 O O . LYS A 1 169 ? 15.857 -0.358 -8.701 1.00 49.22 169 LYS A O 1
ATOM 1238 N N . LEU A 1 170 ? 17.309 0.416 -7.182 1.00 48.25 170 LEU A N 1
ATOM 1239 C CA . LEU A 1 170 ? 18.513 -0.082 -7.856 1.00 48.25 170 LEU A CA 1
ATOM 1240 C C . LEU A 1 170 ? 18.606 -1.611 -7.816 1.00 48.25 170 LEU A C 1
ATOM 1242 O O . LEU A 1 170 ? 18.980 -2.207 -8.814 1.00 48.25 170 LEU A O 1
ATOM 1246 N N . LYS A 1 171 ? 18.231 -2.261 -6.707 1.00 45.19 171 LYS A N 1
ATOM 1247 C CA . LYS A 1 171 ? 18.200 -3.729 -6.562 1.00 45.19 171 LYS A CA 1
ATOM 1248 C C . LYS A 1 171 ? 17.204 -4.358 -7.536 1.00 45.19 171 LYS A C 1
ATOM 1250 O O . LYS A 1 171 ? 17.466 -5.403 -8.132 1.00 45.19 171 LYS A O 1
ATOM 1255 N N . VAL A 1 172 ? 16.084 -3.678 -7.742 1.00 49.47 172 VAL A N 1
ATOM 1256 C CA . VAL A 1 172 ? 15.060 -4.049 -8.712 1.00 49.47 172 VAL A CA 1
ATOM 1257 C C . VAL A 1 172 ? 15.549 -3.851 -10.160 1.00 49.47 172 VAL A C 1
ATOM 1259 O O . VAL A 1 172 ? 15.399 -4.753 -10.982 1.00 49.47 172 VAL A O 1
ATOM 1262 N N . SER A 1 173 ? 16.247 -2.752 -10.465 1.00 45.19 173 SER A N 1
ATOM 1263 C CA . SER A 1 173 ? 16.862 -2.532 -11.788 1.00 45.19 173 SER A CA 1
ATOM 1264 C C . SER A 1 173 ? 18.055 -3.472 -12.064 1.00 45.19 173 SER A C 1
ATOM 1266 O O . SER A 1 173 ? 18.214 -4.000 -13.165 1.00 45.19 173 SER A O 1
ATOM 1268 N N . ALA A 1 174 ? 18.840 -3.803 -11.035 1.00 46.19 174 ALA A N 1
ATOM 1269 C CA . ALA A 1 174 ? 19.931 -4.775 -11.093 1.00 46.19 174 ALA A CA 1
ATOM 1270 C C . ALA A 1 174 ? 19.421 -6.198 -11.362 1.00 46.19 174 ALA A C 1
ATOM 1272 O O . ALA A 1 174 ? 20.075 -6.956 -12.075 1.00 46.19 174 ALA A O 1
ATOM 1273 N N . SER A 1 175 ? 18.222 -6.540 -10.878 1.00 47.56 175 SER A N 1
ATOM 1274 C CA . SER A 1 175 ? 17.560 -7.812 -11.204 1.00 47.56 175 SER A CA 1
ATOM 1275 C C . SER A 1 175 ? 17.287 -7.927 -12.707 1.00 47.56 175 SER A C 1
ATOM 1277 O O . SER A 1 175 ? 17.413 -9.005 -13.277 1.00 47.56 175 SER A O 1
ATOM 1279 N N . ASN A 1 176 ? 17.007 -6.802 -13.369 1.00 53.34 176 ASN A N 1
ATOM 1280 C CA . ASN A 1 176 ? 16.773 -6.723 -14.808 1.00 53.34 176 ASN A CA 1
ATOM 1281 C C . ASN A 1 176 ? 18.073 -6.908 -15.615 1.00 53.34 176 ASN A C 1
ATOM 1283 O O . ASN A 1 176 ? 18.093 -7.598 -16.632 1.00 53.34 176 ASN A O 1
ATOM 1287 N N . VAL A 1 177 ? 19.188 -6.352 -15.129 1.00 56.69 177 VAL A N 1
ATOM 1288 C CA . VAL A 1 177 ? 20.526 -6.569 -15.711 1.00 56.69 177 VAL A CA 1
ATOM 1289 C C . VAL A 1 177 ? 20.967 -8.023 -15.537 1.00 56.69 177 VAL A C 1
ATOM 1291 O O . VAL A 1 177 ? 21.421 -8.644 -16.496 1.00 56.69 177 VAL A O 1
ATOM 1294 N N . ILE A 1 178 ? 20.782 -8.600 -14.347 1.00 57.19 178 ILE A N 1
ATOM 1295 C CA . ILE A 1 178 ? 21.112 -10.004 -14.072 1.00 57.19 178 ILE A CA 1
ATOM 1296 C C . ILE A 1 178 ? 20.232 -10.934 -14.912 1.00 57.19 178 ILE A C 1
ATOM 1298 O O . ILE A 1 178 ? 20.753 -11.858 -15.531 1.00 57.19 178 ILE A O 1
ATOM 1302 N N . PHE A 1 179 ? 18.928 -10.666 -15.017 1.00 60.00 179 PHE A N 1
ATOM 1303 C CA . PHE A 1 179 ? 18.021 -11.442 -15.864 1.00 60.00 179 PHE A CA 1
ATOM 1304 C C . PHE A 1 179 ? 18.433 -11.383 -17.340 1.00 60.00 179 PHE A C 1
ATOM 1306 O O . PHE A 1 179 ? 18.531 -12.427 -17.982 1.00 60.00 179 PHE A O 1
ATOM 1313 N N . LYS A 1 180 ? 18.780 -10.194 -17.862 1.00 57.94 180 LYS A N 1
ATOM 1314 C CA . LYS A 1 180 ? 19.342 -10.033 -19.215 1.00 57.94 180 LYS A CA 1
ATOM 1315 C C . LYS A 1 180 ? 20.597 -10.888 -19.410 1.00 57.94 180 LYS A C 1
ATOM 1317 O O . LYS A 1 180 ? 20.715 -11.549 -20.438 1.00 57.94 180 LYS A O 1
ATOM 1322 N N . GLN A 1 181 ? 21.505 -10.921 -18.432 1.00 57.75 181 GLN A N 1
ATOM 1323 C CA . GLN A 1 181 ? 22.740 -11.711 -18.514 1.00 57.75 181 GLN A CA 1
ATOM 1324 C C . GLN A 1 181 ? 22.490 -13.224 -18.436 1.00 57.75 181 GLN A C 1
ATOM 1326 O O . GLN A 1 181 ? 23.087 -13.986 -19.197 1.00 57.75 181 GLN A O 1
ATOM 1331 N N . VAL A 1 182 ? 21.570 -13.669 -17.577 1.00 61.88 182 VAL A N 1
ATOM 1332 C CA . VAL A 1 182 ? 21.155 -15.078 -17.484 1.00 61.88 182 VAL A CA 1
ATOM 1333 C C . VAL A 1 182 ? 20.499 -15.530 -18.788 1.00 61.88 182 VAL A C 1
ATOM 1335 O O . VAL A 1 182 ? 20.852 -16.583 -19.317 1.00 61.88 182 VAL A O 1
ATOM 1338 N N . LEU A 1 183 ? 19.618 -14.709 -19.366 1.00 59.28 183 LEU A N 1
ATOM 1339 C CA . LEU A 1 183 ? 18.953 -15.002 -20.634 1.00 59.28 183 LEU A CA 1
ATOM 1340 C C . LEU A 1 183 ? 19.957 -15.052 -21.802 1.00 59.28 183 LEU A C 1
ATOM 1342 O O . LEU A 1 183 ? 19.911 -15.969 -22.620 1.00 59.28 183 LEU A O 1
ATOM 1346 N N . ARG A 1 184 ? 20.939 -14.137 -21.832 1.00 60.34 184 ARG A N 1
ATOM 1347 C CA . ARG A 1 184 ? 22.031 -14.123 -22.829 1.00 60.34 184 ARG A CA 1
ATOM 1348 C C . ARG A 1 184 ? 22.942 -15.352 -22.727 1.00 60.34 184 ARG A C 1
ATOM 1350 O O . ARG A 1 184 ? 23.503 -15.765 -23.739 1.00 60.34 184 ARG A O 1
ATOM 1357 N N . ARG A 1 185 ? 23.079 -15.937 -21.530 1.00 62.00 185 ARG A N 1
ATOM 1358 C CA . ARG A 1 185 ? 23.896 -17.134 -21.267 1.00 62.00 185 ARG A CA 1
ATOM 1359 C C . ARG A 1 185 ? 23.141 -18.447 -21.502 1.00 62.00 185 ARG A C 1
ATOM 1361 O O . ARG A 1 185 ? 23.760 -19.412 -21.933 1.00 62.00 185 ARG A O 1
ATOM 1368 N N . ALA A 1 186 ? 21.831 -18.484 -21.254 1.00 61.69 186 ALA A N 1
ATOM 1369 C CA . ALA A 1 186 ? 20.999 -19.674 -21.448 1.00 61.69 186 ALA A CA 1
ATOM 1370 C C . ALA A 1 186 ? 20.680 -19.953 -22.928 1.00 61.69 186 ALA A C 1
ATOM 1372 O O . ALA A 1 186 ? 20.585 -21.108 -23.335 1.00 61.69 186 ALA A O 1
ATOM 1373 N N . PHE A 1 187 ? 20.550 -18.909 -23.752 1.00 60.06 187 PHE A N 1
ATOM 1374 C CA . PHE A 1 187 ? 20.161 -19.042 -25.156 1.00 60.06 187 PHE A CA 1
ATOM 1375 C C . PHE A 1 187 ? 21.354 -18.822 -26.099 1.00 60.06 187 PHE A C 1
ATOM 1377 O O . PHE A 1 187 ? 21.507 -17.787 -26.749 1.00 60.06 187 PHE A O 1
ATOM 1384 N N . GLY A 1 188 ? 22.239 -19.817 -26.157 1.00 53.31 188 GLY A N 1
ATOM 1385 C CA . GLY A 1 188 ? 23.459 -19.791 -26.962 1.00 53.31 188 GLY A CA 1
ATOM 1386 C C . GLY A 1 188 ? 23.232 -20.038 -28.456 1.00 53.31 188 GLY A C 1
ATOM 1387 O O . GLY A 1 188 ? 23.533 -21.126 -28.926 1.00 53.31 188 GLY A O 1
ATOM 1388 N N . ARG A 1 189 ? 22.744 -19.042 -29.214 1.00 60.22 189 ARG A N 1
ATOM 1389 C CA . ARG A 1 189 ? 22.925 -18.923 -30.684 1.00 60.22 189 ARG A CA 1
ATOM 1390 C C . ARG A 1 189 ? 22.891 -17.449 -31.111 1.00 60.22 189 ARG A C 1
ATOM 1392 O O . ARG A 1 189 ? 22.093 -16.676 -30.586 1.00 60.22 189 ARG A O 1
ATOM 1399 N N . ALA A 1 190 ? 23.712 -17.062 -32.090 1.00 57.22 190 ALA A N 1
ATOM 1400 C CA . ALA A 1 190 ? 23.830 -15.678 -32.576 1.00 57.22 190 ALA A CA 1
ATOM 1401 C C . ALA A 1 190 ? 22.486 -15.062 -33.026 1.00 57.22 190 ALA A C 1
ATOM 1403 O O . ALA A 1 190 ? 22.202 -13.913 -32.699 1.00 57.22 190 ALA A O 1
ATOM 1404 N N . ALA A 1 191 ? 21.614 -15.849 -33.670 1.00 55.84 191 ALA A N 1
ATOM 1405 C CA . ALA A 1 191 ? 20.267 -15.413 -34.060 1.00 55.84 191 ALA A CA 1
ATOM 1406 C C . ALA A 1 191 ? 19.344 -15.138 -32.856 1.00 55.84 191 ALA A C 1
ATOM 1408 O O . ALA A 1 191 ? 18.507 -14.239 -32.903 1.00 55.84 191 ALA A O 1
ATOM 1409 N N . VAL A 1 192 ? 19.528 -15.865 -31.749 1.00 59.22 192 VAL A N 1
ATOM 1410 C CA . VAL A 1 192 ? 18.766 -15.628 -30.518 1.00 59.22 192 VAL A CA 1
ATOM 1411 C C . VAL A 1 192 ? 19.268 -14.358 -29.833 1.00 59.22 192 VAL A C 1
ATOM 1413 O O . VAL A 1 192 ? 18.460 -13.566 -29.370 1.00 59.22 192 VAL A O 1
ATOM 1416 N N . ARG A 1 193 ? 20.578 -14.077 -29.866 1.00 62.16 193 ARG A N 1
ATOM 1417 C CA . ARG A 1 193 ? 21.177 -12.888 -29.232 1.00 62.16 193 ARG A CA 1
ATOM 1418 C C . ARG A 1 193 ? 20.575 -11.557 -29.719 1.00 62.16 193 ARG A C 1
ATOM 1420 O O . ARG A 1 193 ? 20.381 -10.677 -28.885 1.00 62.16 193 ARG A O 1
ATOM 1427 N N . ALA A 1 194 ? 20.230 -11.440 -31.004 1.00 62.59 194 ALA A N 1
ATOM 1428 C CA . ALA A 1 194 ? 19.552 -10.259 -31.555 1.00 62.59 194 ALA A CA 1
ATOM 1429 C C . ALA A 1 194 ? 18.086 -10.140 -31.087 1.00 62.59 194 ALA A C 1
ATOM 1431 O O . ALA A 1 194 ? 17.622 -9.058 -30.741 1.00 62.59 194 ALA A O 1
ATOM 1432 N N . TRP A 1 195 ? 17.361 -11.260 -30.991 1.00 65.25 195 TRP A N 1
ATOM 1433 C CA . TRP A 1 195 ? 15.975 -11.284 -30.500 1.00 65.25 195 TRP A CA 1
ATOM 1434 C C . TRP A 1 195 ? 15.865 -11.078 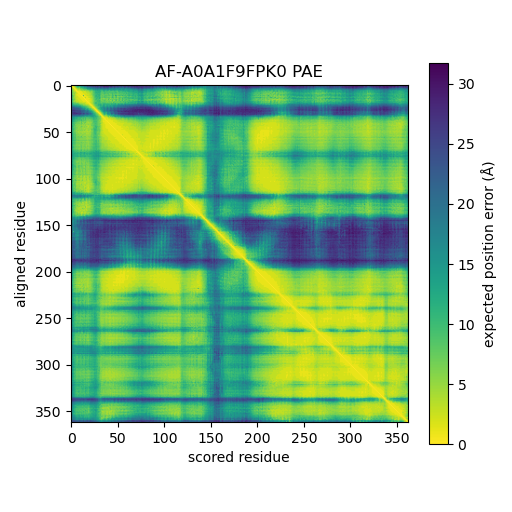-28.983 1.00 65.25 195 TRP A C 1
ATOM 1436 O O . TRP A 1 195 ? 14.894 -10.494 -28.503 1.00 65.25 195 TRP A O 1
ATOM 1446 N N . LEU A 1 196 ? 16.873 -11.499 -28.212 1.00 65.94 196 LEU A N 1
ATOM 1447 C CA . LEU A 1 196 ? 16.890 -11.387 -26.749 1.00 65.94 196 LEU A CA 1
ATOM 1448 C C . LEU A 1 196 ? 16.792 -9.943 -26.243 1.00 65.94 196 LEU A C 1
ATOM 1450 O O . LEU A 1 196 ? 16.250 -9.708 -25.163 1.00 65.94 196 LEU A O 1
ATOM 1454 N N . GLN A 1 197 ? 17.289 -8.967 -27.003 1.00 67.62 197 GLN A N 1
ATOM 1455 C CA . GLN A 1 197 ? 17.184 -7.558 -26.618 1.00 67.62 197 GLN A CA 1
ATOM 1456 C C . GLN A 1 197 ? 15.745 -7.054 -26.714 1.00 67.62 197 GLN A C 1
ATOM 1458 O O . GLN A 1 197 ? 15.280 -6.363 -25.806 1.00 67.62 197 GLN A O 1
ATOM 1463 N N . PHE A 1 198 ? 14.999 -7.492 -27.728 1.00 76.06 198 PHE A N 1
ATOM 1464 C CA . PHE A 1 198 ? 13.577 -7.182 -27.863 1.00 76.06 198 PHE A CA 1
ATOM 1465 C C . PHE A 1 198 ? 12.718 -7.916 -26.832 1.00 76.06 198 PHE A C 1
ATOM 1467 O O . PHE A 1 198 ? 11.732 -7.351 -26.372 1.00 76.06 198 PHE A O 1
ATOM 1474 N N . VAL A 1 199 ? 13.126 -9.109 -26.374 1.00 78.50 199 VAL A N 1
ATOM 1475 C CA . VAL A 1 199 ? 12.474 -9.811 -25.246 1.00 78.50 199 VAL A CA 1
ATOM 1476 C C . VAL A 1 199 ? 12.556 -9.001 -23.950 1.00 78.50 199 VAL A C 1
ATOM 1478 O O . VAL A 1 199 ? 11.670 -9.100 -23.101 1.00 78.50 199 VAL A O 1
ATOM 1481 N N . SER A 1 200 ? 13.573 -8.151 -23.790 1.00 76.38 200 SER A N 1
ATOM 1482 C CA . SER A 1 200 ? 13.674 -7.320 -22.591 1.00 76.38 200 SER A CA 1
ATOM 1483 C C . SER A 1 200 ? 12.589 -6.242 -22.498 1.00 76.38 200 SER A C 1
ATOM 1485 O O . SER A 1 200 ? 12.225 -5.877 -21.387 1.00 76.38 200 SER A O 1
ATOM 1487 N N . ILE A 1 201 ? 12.018 -5.803 -23.625 1.00 86.06 201 ILE A N 1
ATOM 1488 C CA . ILE A 1 201 ? 10.976 -4.764 -23.690 1.00 86.06 201 ILE A CA 1
ATOM 1489 C C . ILE A 1 201 ? 9.675 -5.189 -22.979 1.00 86.06 201 ILE A C 1
ATOM 1491 O O . ILE A 1 201 ? 9.227 -4.471 -22.084 1.00 86.06 201 ILE A O 1
ATOM 1495 N N . PRO A 1 202 ? 9.038 -6.336 -23.302 1.00 85.75 202 PRO A N 1
ATOM 1496 C CA . PRO A 1 202 ? 7.846 -6.771 -22.579 1.00 85.75 202 PRO A CA 1
ATOM 1497 C C . PRO A 1 202 ? 8.150 -7.119 -21.117 1.00 85.75 202 PRO A C 1
ATOM 1499 O O . PRO A 1 202 ? 7.299 -6.906 -20.257 1.00 85.75 202 PRO A O 1
ATOM 1502 N N . VAL A 1 203 ? 9.359 -7.608 -20.810 1.00 81.25 203 VAL A N 1
ATOM 1503 C CA . VAL A 1 203 ? 9.766 -7.926 -19.431 1.00 81.25 203 VAL A CA 1
ATOM 1504 C C . VAL A 1 203 ? 9.873 -6.659 -18.579 1.00 81.25 203 VAL A C 1
ATOM 1506 O O . VAL A 1 203 ? 9.314 -6.621 -17.482 1.00 81.25 203 VAL A O 1
ATOM 1509 N N . THR A 1 204 ? 10.531 -5.604 -19.073 1.00 82.00 204 THR A N 1
ATOM 1510 C CA . THR A 1 204 ? 10.635 -4.323 -18.354 1.00 82.00 204 THR A CA 1
ATOM 1511 C C . THR A 1 204 ? 9.268 -3.667 -18.189 1.00 82.00 204 THR A C 1
ATOM 1513 O O . THR A 1 204 ? 8.937 -3.209 -17.096 1.00 82.00 204 THR A O 1
ATOM 1516 N N . ALA A 1 205 ? 8.436 -3.691 -19.235 1.00 88.50 205 ALA A N 1
ATOM 1517 C CA . ALA A 1 205 ? 7.069 -3.191 -19.177 1.00 88.50 205 ALA A CA 1
ATOM 1518 C C . ALA A 1 205 ? 6.242 -3.922 -18.106 1.00 88.50 205 ALA A C 1
ATOM 1520 O O . ALA A 1 205 ? 5.635 -3.278 -17.249 1.00 88.50 205 ALA A O 1
ATOM 1521 N N . ALA A 1 206 ? 6.259 -5.259 -18.101 1.00 84.19 206 ALA A N 1
ATOM 1522 C CA . ALA A 1 206 ? 5.530 -6.069 -17.126 1.00 84.19 206 ALA A CA 1
ATOM 1523 C C . ALA A 1 206 ? 6.008 -5.814 -15.690 1.00 84.19 206 ALA A C 1
ATOM 1525 O O . ALA A 1 206 ? 5.1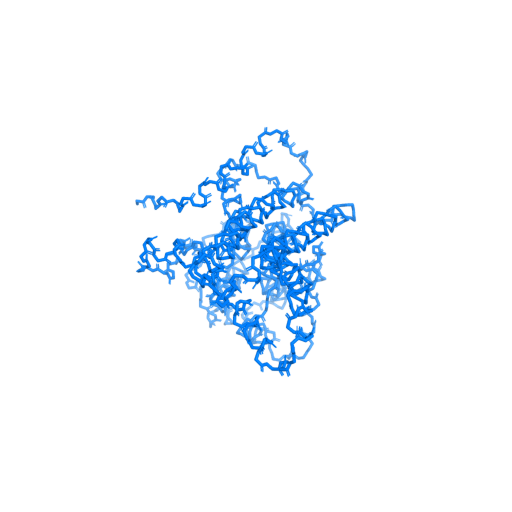97 -5.700 -14.769 1.00 84.19 206 ALA A O 1
ATOM 1526 N N . TRP A 1 207 ? 7.319 -5.678 -15.494 1.00 83.62 207 TRP A N 1
ATOM 1527 C CA . TRP A 1 207 ? 7.889 -5.406 -14.182 1.00 83.62 207 TRP A CA 1
ATOM 1528 C C . TRP A 1 207 ? 7.511 -4.016 -13.643 1.00 83.62 207 TRP A C 1
ATOM 1530 O O . TRP A 1 207 ? 7.168 -3.869 -12.463 1.00 83.62 207 TRP A O 1
ATOM 1540 N N . ASN A 1 208 ? 7.500 -2.996 -14.504 1.00 85.50 208 ASN A N 1
ATOM 1541 C CA . ASN A 1 208 ? 7.044 -1.660 -14.125 1.00 85.50 208 ASN A CA 1
ATOM 1542 C C . ASN A 1 208 ? 5.554 -1.633 -13.800 1.00 85.50 208 ASN A C 1
ATOM 1544 O O . ASN A 1 208 ? 5.163 -1.018 -12.808 1.00 85.50 208 ASN A O 1
ATOM 1548 N N . VAL A 1 209 ? 4.729 -2.340 -14.580 1.00 90.56 209 VAL A N 1
ATOM 1549 C CA . VAL A 1 209 ? 3.302 -2.530 -14.276 1.00 90.56 209 VAL A CA 1
ATOM 1550 C C . VAL A 1 209 ? 3.139 -3.181 -12.905 1.00 90.56 209 VAL A C 1
ATOM 1552 O O . VAL A 1 209 ? 2.366 -2.689 -12.087 1.00 90.56 209 VAL A O 1
ATOM 1555 N N . PHE A 1 210 ? 3.889 -4.247 -12.615 1.00 85.88 210 PHE A N 1
ATOM 1556 C CA . PHE A 1 210 ? 3.837 -4.933 -11.324 1.00 85.88 210 PHE A CA 1
ATOM 1557 C C . PHE A 1 210 ? 4.220 -4.013 -10.156 1.00 85.88 210 PHE A C 1
ATOM 1559 O O . PHE A 1 210 ? 3.503 -3.949 -9.155 1.00 85.88 210 PHE A O 1
ATOM 1566 N N . THR A 1 211 ? 5.324 -3.276 -10.288 1.00 81.88 211 THR A N 1
ATOM 1567 C CA . THR A 1 211 ? 5.800 -2.349 -9.250 1.00 81.88 211 THR A CA 1
ATOM 1568 C C . THR A 1 211 ? 4.781 -1.232 -9.023 1.00 81.88 211 THR A C 1
ATOM 1570 O O . THR A 1 211 ? 4.335 -1.021 -7.895 1.00 81.88 211 THR A O 1
ATOM 1573 N N . CYS A 1 212 ? 4.307 -0.600 -10.100 1.00 86.62 212 CYS A N 1
ATOM 1574 C CA . CYS A 1 212 ? 3.266 0.423 -10.052 1.00 86.62 212 CYS A CA 1
ATOM 1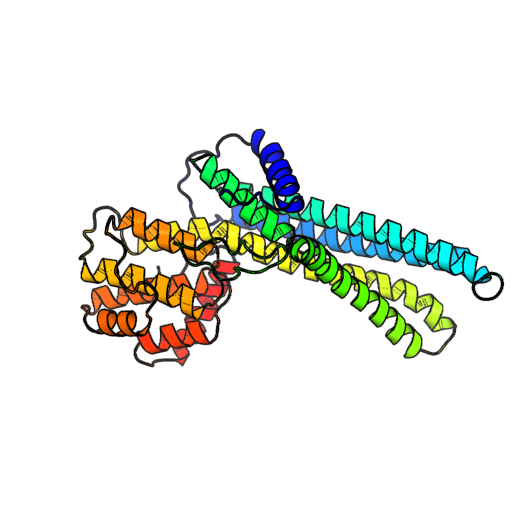575 C C . CYS A 1 212 ? 1.971 -0.104 -9.409 1.00 86.62 212 CYS A C 1
ATOM 1577 O O . CYS A 1 212 ? 1.406 0.558 -8.542 1.00 86.62 212 CYS A O 1
ATOM 1579 N N . ALA A 1 213 ? 1.539 -1.327 -9.738 1.00 87.88 213 ALA A N 1
ATOM 1580 C CA . ALA A 1 213 ? 0.360 -1.953 -9.137 1.00 87.88 213 ALA A CA 1
ATOM 1581 C C . ALA A 1 213 ? 0.492 -2.124 -7.619 1.00 87.88 213 ALA A C 1
ATOM 1583 O O . ALA A 1 213 ? -0.480 -1.917 -6.889 1.00 87.88 213 ALA A O 1
ATOM 1584 N N . ARG A 1 214 ? 1.686 -2.474 -7.120 1.00 85.00 214 ARG A N 1
ATOM 1585 C CA . ARG A 1 214 ? 1.933 -2.548 -5.672 1.00 85.00 214 ARG A CA 1
ATOM 1586 C C . ARG A 1 214 ? 1.861 -1.174 -5.012 1.00 85.00 214 ARG A C 1
ATOM 1588 O O . ARG A 1 214 ? 1.216 -1.061 -3.973 1.00 85.00 214 ARG A O 1
ATOM 1595 N N . VAL A 1 215 ? 2.472 -0.154 -5.617 1.00 84.06 215 VAL A N 1
ATOM 1596 C CA . VAL A 1 215 ? 2.444 1.227 -5.104 1.00 84.06 215 VAL A CA 1
ATOM 1597 C C . VAL A 1 215 ? 1.015 1.769 -5.075 1.00 84.06 215 VAL A C 1
ATOM 1599 O O . VAL A 1 215 ? 0.568 2.267 -4.046 1.00 84.06 215 VAL A O 1
ATOM 1602 N N . LEU A 1 216 ? 0.257 1.602 -6.163 1.00 86.75 216 LEU A N 1
ATOM 1603 C CA . LEU A 1 216 ? -1.149 2.010 -6.252 1.00 86.75 216 LEU A CA 1
ATOM 1604 C C . LEU A 1 216 ? -2.012 1.320 -5.195 1.00 86.75 216 LEU A C 1
ATOM 1606 O O . LEU A 1 216 ? -2.796 1.989 -4.527 1.00 86.75 216 LEU A O 1
ATOM 1610 N N . ARG A 1 217 ? -1.829 0.010 -4.982 1.00 86.12 217 ARG A N 1
ATOM 1611 C CA . ARG A 1 217 ? -2.550 -0.727 -3.936 1.00 86.12 217 ARG A CA 1
ATOM 1612 C C . ARG A 1 217 ? -2.269 -0.167 -2.541 1.00 86.12 217 ARG A C 1
ATOM 1614 O O . ARG A 1 217 ? -3.200 -0.025 -1.756 1.00 86.12 217 ARG A O 1
ATOM 1621 N N . GLU A 1 218 ? -1.010 0.123 -2.231 1.00 84.00 218 GLU A N 1
ATOM 1622 C CA . GLU A 1 218 ? -0.610 0.683 -0.937 1.00 84.00 218 GLU A CA 1
ATOM 1623 C C . GLU A 1 218 ? -1.199 2.087 -0.733 1.00 84.00 218 GLU A C 1
ATOM 1625 O O . GLU A 1 218 ? -1.779 2.374 0.313 1.00 84.00 218 GLU A O 1
ATOM 1630 N N . MET A 1 219 ? -1.123 2.946 -1.755 1.00 84.88 219 MET A N 1
ATOM 1631 C CA . MET A 1 219 ? -1.744 4.273 -1.722 1.00 84.88 219 MET A CA 1
ATOM 1632 C C . MET A 1 219 ? -3.250 4.172 -1.501 1.00 84.88 219 MET A C 1
ATOM 1634 O O . MET A 1 219 ? -3.783 4.850 -0.631 1.00 84.88 219 MET A O 1
ATOM 1638 N N . ARG A 1 220 ? -3.927 3.284 -2.232 1.00 85.75 220 ARG A N 1
ATOM 1639 C CA . ARG A 1 220 ? -5.368 3.063 -2.116 1.00 85.75 220 ARG A CA 1
ATOM 1640 C C . ARG A 1 220 ? -5.786 2.681 -0.697 1.00 85.75 220 ARG A C 1
ATOM 1642 O O . ARG A 1 220 ? -6.696 3.290 -0.146 1.00 85.75 220 ARG A O 1
ATOM 1649 N N . VAL A 1 221 ? -5.095 1.719 -0.085 1.00 83.31 221 VAL A N 1
ATOM 1650 C CA . VAL A 1 221 ? -5.372 1.295 1.297 1.00 83.31 221 VAL A CA 1
ATOM 1651 C C . VAL A 1 221 ? -5.194 2.452 2.284 1.00 83.31 221 VAL A C 1
ATOM 1653 O O . VAL A 1 221 ? -6.012 2.621 3.186 1.00 83.31 221 VAL A O 1
ATOM 1656 N N . ARG A 1 222 ? -4.161 3.285 2.113 1.00 81.94 222 ARG A N 1
ATOM 1657 C CA . ARG A 1 222 ? -3.921 4.452 2.981 1.00 81.94 222 ARG A CA 1
ATOM 1658 C C . ARG A 1 222 ? -4.956 5.558 2.794 1.00 81.94 222 ARG A C 1
ATOM 1660 O O . ARG A 1 222 ? -5.342 6.192 3.768 1.00 81.94 222 ARG A O 1
ATOM 1667 N N . VAL A 1 223 ? -5.407 5.779 1.559 1.00 78.81 223 VAL A N 1
ATOM 1668 C CA . VAL A 1 223 ? -6.467 6.746 1.247 1.00 78.81 223 VAL A CA 1
ATOM 1669 C C . VAL A 1 223 ? -7.787 6.312 1.892 1.00 78.81 223 VAL A C 1
ATOM 1671 O O . VAL A 1 223 ? -8.417 7.109 2.577 1.00 78.81 223 VAL A O 1
ATOM 1674 N N . PHE A 1 224 ? -8.183 5.046 1.738 1.00 77.88 224 PHE A N 1
ATOM 1675 C CA . PHE A 1 224 ? -9.469 4.560 2.258 1.00 77.88 224 PHE A CA 1
ATOM 1676 C C . PHE A 1 224 ? -9.475 4.324 3.764 1.00 77.88 224 PHE A C 1
ATOM 1678 O O . PHE A 1 224 ? -10.530 4.369 4.390 1.00 77.88 224 PHE A O 1
ATOM 1685 N N . GLY A 1 225 ? -8.313 4.076 4.363 1.00 74.81 225 GLY A N 1
ATOM 1686 C CA . GLY A 1 225 ? -8.218 3.744 5.778 1.00 74.81 225 GLY A CA 1
ATOM 1687 C C . GLY A 1 225 ? -8.698 4.830 6.731 1.00 74.81 225 GLY A C 1
ATOM 1688 O O . GLY A 1 225 ? -9.273 4.509 7.766 1.00 74.81 225 GLY A O 1
ATOM 1689 N N . ALA A 1 226 ? -8.499 6.104 6.386 1.00 71.38 226 ALA A N 1
ATOM 1690 C CA . ALA A 1 226 ? -8.996 7.215 7.197 1.00 71.38 226 ALA A CA 1
ATOM 1691 C C . ALA A 1 226 ? -10.534 7.243 7.229 1.00 71.38 226 ALA A C 1
ATOM 1693 O O . ALA A 1 226 ? -11.133 7.370 8.297 1.00 71.38 226 ALA A O 1
ATOM 1694 N N . SER A 1 227 ? -11.161 7.051 6.068 1.00 74.12 227 SER A N 1
ATOM 1695 C CA . SER A 1 227 ? -12.614 6.956 5.913 1.00 74.12 227 SER A CA 1
ATOM 1696 C C . SER A 1 227 ? -13.181 5.733 6.627 1.00 74.12 227 SER A C 1
ATOM 1698 O O . SER A 1 227 ? -14.156 5.828 7.373 1.00 74.12 227 SER A O 1
ATOM 1700 N N . LEU A 1 228 ? -12.519 4.587 6.457 1.00 79.44 228 LEU A N 1
ATOM 1701 C CA . LEU A 1 228 ? -12.896 3.331 7.089 1.00 79.44 228 LEU A CA 1
ATOM 1702 C C . LEU A 1 228 ? -12.867 3.438 8.617 1.00 79.44 228 LEU A C 1
ATOM 1704 O O . LEU A 1 228 ? -13.812 3.015 9.275 1.00 79.44 228 LEU A O 1
ATOM 1708 N N . ALA A 1 229 ? -11.821 4.049 9.178 1.00 83.00 229 ALA A N 1
ATOM 1709 C CA . ALA A 1 229 ? -11.686 4.254 10.615 1.00 83.00 229 ALA A CA 1
ATOM 1710 C C . ALA A 1 229 ? -12.881 5.012 11.214 1.00 83.00 229 ALA A C 1
ATOM 1712 O O . ALA A 1 229 ? -13.460 4.570 12.206 1.00 83.00 229 ALA A O 1
ATOM 1713 N N . GLN A 1 230 ? -13.286 6.123 10.593 1.00 80.81 230 GLN A N 1
ATOM 1714 C CA . GLN A 1 230 ? -14.426 6.915 11.064 1.00 80.81 230 GLN A CA 1
ATOM 1715 C C . GLN A 1 230 ? -15.742 6.134 10.976 1.00 80.81 230 GLN A C 1
ATOM 1717 O O . GLN A 1 230 ? -16.535 6.167 11.914 1.00 80.81 230 GLN A O 1
ATOM 1722 N N . GLN A 1 231 ? -15.961 5.396 9.887 1.00 80.62 231 GLN A N 1
ATOM 1723 C CA . GLN A 1 231 ? -17.187 4.619 9.686 1.00 80.62 231 GLN A CA 1
ATOM 1724 C C . GLN A 1 231 ? -17.301 3.437 10.645 1.00 80.62 231 GLN A C 1
ATOM 1726 O O . GLN A 1 231 ? -18.368 3.220 11.216 1.00 80.62 231 GLN A O 1
ATOM 1731 N N . VAL A 1 232 ? -16.202 2.707 10.863 1.00 87.94 232 VAL A N 1
ATOM 1732 C CA . VAL A 1 232 ? -16.141 1.614 11.843 1.00 87.94 232 VAL A CA 1
ATOM 1733 C C . VAL A 1 232 ? -16.565 2.126 13.216 1.00 87.94 232 VAL A C 1
ATOM 1735 O O . VAL A 1 232 ? -17.427 1.532 13.859 1.00 87.94 232 VAL A O 1
ATOM 1738 N N . VAL A 1 233 ? -16.015 3.266 13.641 1.00 89.56 233 VAL A N 1
ATOM 1739 C CA . VAL A 1 233 ? -16.364 3.881 14.926 1.00 89.56 233 VAL A CA 1
ATOM 1740 C C . VAL A 1 233 ? -17.816 4.360 14.945 1.00 89.56 233 VAL A C 1
ATOM 1742 O O . VAL A 1 233 ? -18.528 4.070 15.901 1.00 89.56 233 VAL A O 1
ATOM 1745 N N . ALA A 1 234 ? -18.284 5.047 13.900 1.00 87.00 234 ALA A N 1
ATOM 1746 C CA . ALA A 1 234 ? -19.640 5.595 13.842 1.00 87.00 234 ALA A CA 1
ATOM 1747 C C . ALA A 1 234 ? -20.733 4.513 13.862 1.00 87.00 234 ALA A C 1
ATOM 1749 O O . ALA A 1 234 ? -21.770 4.706 14.494 1.00 87.00 234 ALA A O 1
ATOM 1750 N N . ARG A 1 235 ? -20.506 3.373 13.198 1.00 87.75 235 ARG A N 1
ATOM 1751 C CA . ARG A 1 235 ? -21.450 2.245 13.173 1.00 87.75 235 ARG A CA 1
ATOM 1752 C C . ARG A 1 235 ? -21.426 1.429 14.461 1.00 87.75 235 ARG A C 1
ATOM 1754 O O . ARG A 1 235 ? -22.484 1.071 14.968 1.00 87.75 235 ARG A O 1
ATOM 1761 N N . LEU A 1 236 ? -20.238 1.143 15.004 1.00 89.44 236 LEU A N 1
ATOM 1762 C CA . LEU A 1 236 ? -20.121 0.379 16.251 1.00 89.44 236 LEU A CA 1
ATOM 1763 C C . LEU A 1 236 ? -20.555 1.191 17.473 1.00 89.44 236 LEU A C 1
ATOM 1765 O O . LEU A 1 236 ? -21.065 0.613 18.430 1.00 89.44 236 LEU A O 1
ATOM 1769 N N . LEU A 1 237 ? -20.363 2.512 17.442 1.00 90.88 237 LEU A N 1
ATOM 1770 C CA . LEU A 1 237 ? -20.675 3.430 18.536 1.00 90.88 237 LEU A CA 1
ATOM 1771 C C . LEU A 1 237 ? -21.507 4.624 18.029 1.00 90.88 237 LEU A C 1
ATOM 1773 O O . LEU A 1 237 ? -20.994 5.752 17.989 1.00 90.88 237 LEU A O 1
ATOM 1777 N N . PRO A 1 238 ? -22.797 4.428 17.687 1.00 87.38 238 PRO A N 1
ATOM 1778 C CA . PRO A 1 238 ? -23.654 5.500 17.188 1.00 87.38 238 PRO A CA 1
ATOM 1779 C C . PRO A 1 238 ? -23.669 6.715 18.120 1.00 87.38 238 PRO A C 1
ATOM 1781 O O . PRO A 1 238 ? -23.580 6.577 19.349 1.00 87.38 238 PRO A O 1
ATOM 1784 N N . ALA A 1 239 ? -23.765 7.914 17.543 1.00 84.25 239 ALA A N 1
ATOM 1785 C CA . ALA A 1 239 ? -23.820 9.158 18.306 1.00 84.25 239 ALA A CA 1
ATOM 1786 C C . ALA A 1 239 ? -24.968 9.123 19.331 1.00 84.25 239 ALA A C 1
ATOM 1788 O O . ALA A 1 239 ? -26.047 8.608 19.051 1.00 84.25 239 ALA A O 1
ATOM 1789 N N . GLY A 1 240 ? -24.717 9.632 20.539 1.00 81.50 240 GLY A N 1
ATOM 1790 C CA . GLY A 1 240 ? -25.688 9.604 21.640 1.00 81.50 240 GLY A CA 1
ATOM 1791 C C . GLY A 1 240 ? -25.759 8.284 22.416 1.00 81.50 240 GLY A C 1
ATOM 1792 O O . GLY A 1 240 ? -26.396 8.247 23.464 1.00 81.50 240 GLY A O 1
ATOM 1793 N N . THR A 1 241 ? -25.071 7.224 21.974 1.00 85.31 241 THR A N 1
ATOM 1794 C CA . THR A 1 241 ? -24.984 5.973 22.746 1.00 85.31 241 THR A CA 1
ATOM 1795 C C . THR A 1 241 ? -23.925 6.118 23.848 1.00 85.31 241 THR A C 1
ATOM 1797 O O . THR A 1 241 ? -22.749 6.333 23.512 1.00 85.31 241 THR A O 1
ATOM 1800 N N . PRO A 1 242 ? -24.289 6.022 25.142 1.00 87.81 242 PRO A N 1
ATOM 1801 C CA . PRO A 1 242 ? -23.318 6.048 26.228 1.00 87.81 242 PRO A CA 1
ATOM 1802 C C . PRO A 1 242 ? -22.452 4.788 26.175 1.00 87.81 242 PRO A C 1
ATOM 1804 O O . PRO A 1 242 ? -22.954 3.685 25.967 1.00 87.81 242 PRO A O 1
ATOM 1807 N N . VAL A 1 243 ? -21.144 4.957 26.356 1.00 91.44 243 VAL A N 1
ATOM 1808 C CA . VAL A 1 243 ? -20.183 3.850 26.349 1.00 91.44 243 VAL A CA 1
ATOM 1809 C C . VAL A 1 243 ? -19.647 3.679 27.770 1.00 91.44 243 VAL A C 1
ATOM 1811 O O . VAL A 1 243 ? -19.003 4.602 28.273 1.00 91.44 243 VAL A O 1
ATOM 1814 N N . PRO A 1 244 ? -19.906 2.541 28.438 1.00 92.62 244 PRO A N 1
ATOM 1815 C CA . PRO A 1 244 ? -19.329 2.256 29.747 1.00 92.62 244 PRO A CA 1
ATOM 1816 C C . PRO A 1 244 ? -17.799 2.275 29.704 1.00 92.62 244 PRO A C 1
ATOM 1818 O O . PRO A 1 244 ? -17.198 1.837 28.723 1.00 92.62 244 PRO A O 1
ATOM 1821 N N . VAL A 1 245 ? -17.160 2.724 30.788 1.00 91.75 245 VAL A N 1
ATOM 1822 C CA . VAL A 1 245 ? -15.688 2.796 30.881 1.00 91.75 245 VAL A CA 1
ATOM 1823 C C . VAL A 1 245 ? -15.008 1.449 30.577 1.00 91.75 245 VAL A C 1
ATOM 1825 O O . VAL A 1 245 ? -14.092 1.450 29.756 1.00 91.75 245 VAL A O 1
ATOM 1828 N N . PRO A 1 246 ? -15.465 0.290 31.104 1.00 93.00 246 PRO A N 1
ATOM 1829 C CA . PRO A 1 246 ? -14.838 -1.000 30.789 1.00 93.00 246 PRO A CA 1
ATOM 1830 C C . PRO A 1 246 ? -14.874 -1.354 29.294 1.00 93.00 246 PRO A C 1
ATOM 1832 O O . PRO A 1 246 ? -13.904 -1.887 28.749 1.00 93.00 246 PRO A O 1
ATOM 1835 N N . LEU A 1 247 ? -15.975 -1.017 28.611 1.00 94.69 247 LEU A N 1
ATOM 1836 C CA . LEU A 1 247 ? -16.099 -1.184 27.166 1.00 94.69 247 LEU A CA 1
ATOM 1837 C C . LEU A 1 247 ? -15.164 -0.217 26.430 1.00 94.69 247 LEU A C 1
ATOM 1839 O O . LEU A 1 247 ? -14.435 -0.641 25.537 1.00 94.69 247 LEU A O 1
ATOM 1843 N N . ALA A 1 248 ? -15.143 1.059 26.820 1.00 93.94 248 ALA A N 1
ATOM 1844 C CA . ALA A 1 248 ? -14.279 2.074 26.220 1.00 93.94 248 ALA A CA 1
ATOM 1845 C C . ALA A 1 248 ? -12.794 1.676 26.289 1.00 93.94 248 ALA A C 1
ATOM 1847 O O . ALA A 1 248 ? -12.095 1.706 25.274 1.00 93.94 248 ALA A O 1
ATOM 1848 N N . GLU A 1 249 ? -12.326 1.227 27.456 1.00 93.44 249 GLU A N 1
ATOM 1849 C CA . GLU A 1 249 ? -10.954 0.750 27.626 1.00 93.44 249 GLU A CA 1
ATOM 1850 C C . GLU A 1 249 ? -10.666 -0.497 26.782 1.00 93.44 249 GLU A C 1
ATOM 1852 O O . GLU A 1 249 ? -9.629 -0.568 26.123 1.00 93.44 249 GLU A O 1
ATOM 1857 N N . SER A 1 250 ? -11.596 -1.456 26.739 1.00 94.44 250 SER A N 1
ATOM 1858 C CA . SER A 1 250 ? -11.434 -2.683 25.948 1.00 94.44 250 SER A CA 1
ATOM 1859 C C . SER A 1 250 ? -11.373 -2.409 24.443 1.00 94.44 250 SER A C 1
ATOM 1861 O O . SER A 1 250 ? -10.627 -3.076 23.729 1.00 94.44 250 SER A O 1
ATOM 1863 N N . LEU A 1 251 ? -12.115 -1.412 23.946 1.00 95.06 251 LEU A N 1
ATOM 1864 C CA . LEU A 1 251 ? -12.060 -0.975 22.546 1.00 95.06 251 LEU A CA 1
ATOM 1865 C C . LEU A 1 251 ? -10.704 -0.342 22.206 1.00 95.06 251 LEU A C 1
ATOM 1867 O O . LEU A 1 251 ? -10.121 -0.660 21.169 1.00 95.06 251 LEU A O 1
ATOM 1871 N N . LEU A 1 252 ? -10.177 0.513 23.088 1.00 93.69 252 LEU A N 1
ATOM 1872 C CA . LEU A 1 252 ? -8.851 1.115 22.920 1.00 93.69 252 LEU A CA 1
ATOM 1873 C C . LEU A 1 252 ? -7.749 0.044 22.959 1.00 93.69 252 LEU A C 1
ATOM 1875 O O . LEU A 1 252 ? -6.908 -0.005 22.057 1.00 93.69 252 LEU A O 1
ATOM 1879 N N . ARG A 1 253 ? -7.794 -0.868 23.940 1.00 93.31 253 ARG A N 1
ATOM 1880 C CA . ARG A 1 253 ? -6.854 -1.995 24.060 1.00 93.31 253 ARG A CA 1
ATOM 1881 C C . ARG A 1 253 ? -6.934 -2.958 22.874 1.00 93.31 253 ARG A C 1
ATOM 1883 O O . ARG A 1 253 ? -5.904 -3.480 22.464 1.00 93.31 253 ARG A O 1
ATOM 1890 N N . ALA A 1 254 ? -8.105 -3.159 22.264 1.00 93.44 254 ALA A N 1
ATOM 1891 C CA . ALA A 1 254 ? -8.228 -3.983 21.058 1.00 93.44 254 ALA A CA 1
ATOM 1892 C C . ALA A 1 254 ? -7.374 -3.435 19.902 1.00 93.44 254 ALA A C 1
ATOM 1894 O O . ALA A 1 254 ? -6.654 -4.190 19.244 1.00 93.44 254 ALA A O 1
ATOM 1895 N N . VAL A 1 255 ? -7.420 -2.118 19.671 1.00 91.88 255 VAL A N 1
ATOM 1896 C CA . VAL A 1 255 ? -6.613 -1.468 18.627 1.00 91.88 255 VAL A CA 1
ATOM 1897 C C . VAL A 1 255 ? -5.138 -1.428 19.022 1.00 91.88 255 VAL A C 1
ATOM 1899 O O . VAL A 1 255 ? -4.288 -1.743 18.191 1.00 91.88 255 VAL A O 1
ATOM 1902 N N . GLY A 1 256 ? -4.818 -1.118 20.281 1.00 88.56 256 GLY A N 1
ATOM 1903 C CA . GLY A 1 256 ? -3.440 -1.123 20.784 1.00 88.56 256 GLY A CA 1
ATOM 1904 C C . GLY A 1 256 ? -2.765 -2.494 20.673 1.00 88.56 256 GLY A C 1
ATOM 1905 O O . GLY A 1 256 ? -1.692 -2.613 20.078 1.00 88.56 256 GLY A O 1
ATOM 1906 N N . ALA A 1 257 ? -3.436 -3.555 21.125 1.00 89.00 257 ALA A N 1
ATOM 1907 C CA . ALA A 1 257 ? -2.970 -4.930 20.972 1.00 89.00 257 ALA A CA 1
ATOM 1908 C C . ALA A 1 257 ? -2.805 -5.319 19.493 1.00 89.00 257 ALA A C 1
ATOM 1910 O O . ALA A 1 257 ? -1.836 -5.995 19.138 1.00 89.00 257 ALA A O 1
ATOM 1911 N N . CYS A 1 258 ? -3.703 -4.868 18.609 1.00 88.31 258 CYS A N 1
ATOM 1912 C CA . CYS A 1 258 ?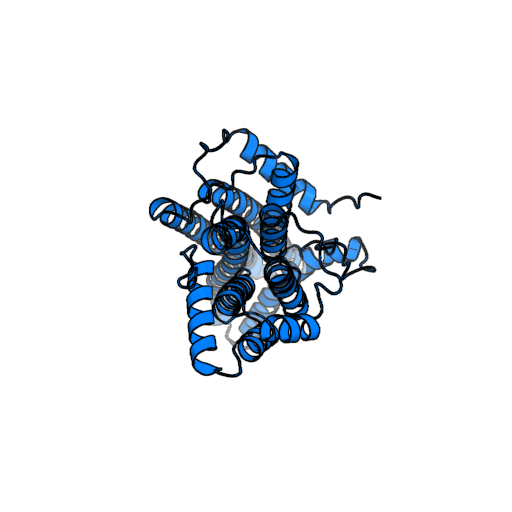 -3.569 -5.077 17.167 1.00 88.31 258 CYS A CA 1
ATOM 1913 C C . CYS A 1 258 ? -2.296 -4.415 16.614 1.00 88.31 258 CYS A C 1
ATOM 1915 O O . CYS A 1 258 ? -1.524 -5.077 15.923 1.00 88.31 258 CYS A O 1
ATOM 1917 N N . VAL A 1 259 ? -2.026 -3.152 16.968 1.00 84.00 259 VAL A N 1
ATOM 1918 C CA . VAL A 1 259 ? -0.813 -2.421 16.551 1.00 84.00 259 VAL A CA 1
ATOM 1919 C C . VAL A 1 259 ? 0.458 -3.169 16.968 1.00 84.00 259 VAL A C 1
ATOM 1921 O O . VAL A 1 259 ? 1.360 -3.359 16.150 1.00 84.00 259 VAL A O 1
ATOM 1924 N N . VAL A 1 260 ? 0.519 -3.669 18.207 1.00 82.31 260 VAL A N 1
ATOM 1925 C CA . VAL A 1 260 ? 1.668 -4.456 18.691 1.00 82.31 260 VAL A CA 1
ATOM 1926 C C . VAL A 1 260 ? 1.831 -5.760 17.921 1.00 82.31 260 VAL A C 1
ATOM 1928 O O . VAL A 1 260 ? 2.943 -6.127 17.535 1.00 82.31 260 VAL A O 1
ATOM 1931 N N . ARG A 1 261 ? 0.730 -6.483 17.686 1.00 81.00 261 ARG A N 1
ATOM 1932 C CA . ARG A 1 261 ? 0.764 -7.772 16.980 1.00 81.00 261 ARG A CA 1
ATOM 1933 C C . ARG A 1 261 ? 1.107 -7.619 15.500 1.00 81.00 261 ARG A C 1
ATOM 1935 O O . ARG A 1 261 ? 1.735 -8.533 14.957 1.00 81.00 261 ARG A O 1
ATOM 1942 N N . SER A 1 262 ? 0.755 -6.484 14.896 1.00 76.25 262 SER A N 1
ATOM 1943 C CA . SER A 1 262 ? 1.139 -6.112 13.533 1.00 76.25 262 SER A CA 1
ATOM 1944 C C . SER A 1 262 ? 2.653 -5.926 13.395 1.00 76.25 262 SER A C 1
ATOM 1946 O O . SER A 1 262 ? 3.243 -6.306 12.384 1.00 76.25 262 SER A O 1
ATOM 1948 N N . ALA A 1 263 ? 3.306 -5.398 14.441 1.00 68.06 263 ALA A N 1
ATOM 1949 C CA . ALA A 1 263 ? 4.717 -4.992 14.451 1.00 68.06 263 ALA A CA 1
ATOM 1950 C C . ALA A 1 263 ? 5.090 -3.940 13.380 1.00 68.06 263 ALA A C 1
ATOM 1952 O O . ALA A 1 263 ? 6.268 -3.617 13.220 1.00 68.06 263 ALA A O 1
ATOM 1953 N N . ASP A 1 264 ? 4.095 -3.384 12.684 1.00 66.00 264 ASP A N 1
ATOM 1954 C CA . ASP A 1 264 ? 4.210 -2.277 11.742 1.00 66.00 264 ASP A CA 1
ATOM 1955 C C . ASP A 1 264 ? 3.139 -1.227 12.095 1.00 66.00 264 ASP A C 1
ATOM 1957 O O . ASP A 1 264 ? 1.943 -1.524 12.039 1.00 66.00 264 ASP A O 1
ATOM 1961 N N . PRO A 1 265 ? 3.523 -0.007 12.509 1.00 66.25 265 PRO A N 1
ATOM 1962 C CA . PRO A 1 265 ? 2.579 1.066 12.788 1.00 66.25 265 PRO A CA 1
ATOM 1963 C C . PRO A 1 265 ? 1.942 1.583 11.489 1.00 66.25 265 PRO A C 1
ATOM 1965 O O . PRO A 1 265 ? 2.327 2.624 10.945 1.00 66.25 265 PRO A O 1
ATOM 1968 N N . HIS A 1 266 ? 0.947 0.859 10.973 1.00 77.75 266 HIS A N 1
ATOM 1969 C CA . HIS A 1 266 ? 0.229 1.293 9.785 1.00 77.75 266 HIS A CA 1
ATOM 1970 C C . HIS A 1 266 ? -0.608 2.548 10.105 1.00 77.75 266 HIS A C 1
ATOM 1972 O O . HIS A 1 266 ? -1.362 2.552 11.084 1.00 77.75 266 HIS A O 1
ATOM 1978 N N . PRO A 1 267 ? -0.553 3.612 9.279 1.00 77.94 267 PRO A N 1
ATOM 1979 C CA . PRO A 1 267 ? -1.250 4.871 9.554 1.00 77.94 267 PRO A CA 1
ATOM 1980 C C . PRO A 1 267 ? -2.764 4.702 9.753 1.00 77.94 267 PRO A C 1
ATOM 1982 O O . PRO A 1 267 ? -3.362 5.437 10.530 1.00 77.94 267 PRO A O 1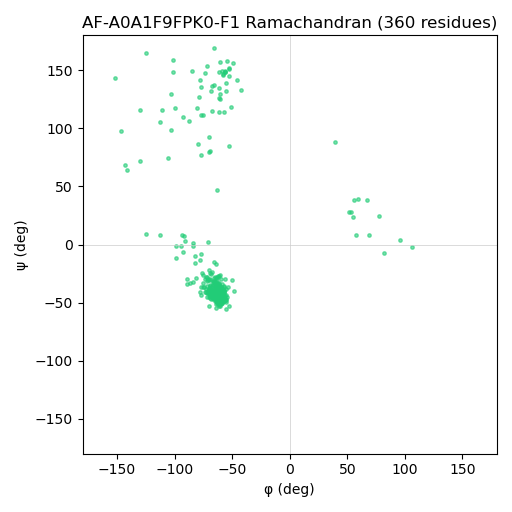
ATOM 1985 N N . ASN A 1 268 ? -3.384 3.704 9.118 1.00 83.50 268 ASN A N 1
ATOM 1986 C CA . ASN A 1 268 ? -4.815 3.421 9.281 1.00 83.50 268 ASN A CA 1
ATOM 1987 C C . ASN A 1 268 ? -5.183 2.977 10.707 1.00 83.50 268 ASN A C 1
ATOM 1989 O O . ASN A 1 268 ? -6.239 3.361 11.200 1.00 83.50 268 ASN A O 1
ATOM 1993 N N . LEU A 1 269 ? -4.320 2.208 11.382 1.00 85.44 269 LEU A N 1
ATOM 1994 C CA . LEU A 1 269 ? -4.552 1.791 12.769 1.00 85.44 269 LEU A CA 1
ATOM 1995 C C . LEU A 1 269 ? -4.443 2.979 13.728 1.00 85.44 269 LEU A C 1
ATOM 1997 O O . LEU A 1 269 ? -5.262 3.111 14.632 1.00 85.44 269 LEU A O 1
ATOM 2001 N N . ALA A 1 270 ? -3.483 3.878 13.488 1.00 82.62 270 ALA A N 1
ATOM 2002 C CA . ALA A 1 270 ? -3.370 5.123 14.245 1.00 82.62 270 ALA A CA 1
ATOM 2003 C C . ALA A 1 270 ? -4.627 5.992 14.075 1.00 82.62 270 ALA A C 1
ATOM 2005 O O . ALA A 1 270 ? -5.206 6.432 15.060 1.00 82.62 270 ALA A O 1
ATOM 2006 N N . ARG A 1 271 ? -5.126 6.144 12.840 1.00 82.06 271 ARG A N 1
ATOM 2007 C CA . ARG A 1 271 ? -6.374 6.882 12.575 1.00 82.06 271 ARG A CA 1
ATOM 2008 C C . ARG A 1 271 ? -7.598 6.241 13.231 1.00 82.06 271 ARG A C 1
ATOM 2010 O O . ARG A 1 271 ? -8.482 6.968 13.674 1.00 82.06 271 ARG A O 1
ATOM 2017 N N . LEU A 1 272 ? -7.658 4.909 13.298 1.00 88.25 272 LEU A N 1
ATOM 2018 C CA . LEU A 1 272 ? -8.718 4.189 14.010 1.00 88.25 272 LEU A CA 1
ATOM 2019 C C . LEU A 1 272 ? -8.663 4.454 15.517 1.00 88.25 272 LEU A C 1
ATOM 2021 O O . LEU A 1 272 ? -9.698 4.727 16.122 1.00 88.25 272 LEU A O 1
ATOM 2025 N N . LEU A 1 273 ? -7.465 4.431 16.103 1.00 88.50 273 LEU A N 1
ATOM 2026 C CA . LEU A 1 273 ? -7.262 4.767 17.508 1.00 88.50 273 LEU A CA 1
ATOM 2027 C C . LEU A 1 273 ? -7.659 6.226 17.798 1.00 88.50 273 LEU A C 1
ATOM 2029 O O . LEU A 1 273 ? -8.448 6.469 18.707 1.00 88.50 273 LEU A O 1
ATOM 2033 N N . ASP A 1 274 ? -7.218 7.178 16.973 1.00 85.31 274 ASP A N 1
ATOM 2034 C CA . ASP A 1 274 ? -7.575 8.599 17.104 1.00 85.31 274 ASP A CA 1
ATOM 2035 C C . ASP A 1 274 ? -9.092 8.834 16.957 1.00 85.31 274 ASP A C 1
ATOM 2037 O O . ASP A 1 274 ? -9.676 9.700 17.614 1.00 85.31 274 ASP A O 1
ATOM 2041 N N . ALA A 1 275 ? -9.761 8.084 16.074 1.00 86.06 275 ALA A N 1
ATOM 2042 C CA . ALA A 1 275 ? -11.213 8.150 15.910 1.00 86.06 275 ALA A CA 1
ATOM 2043 C C . ALA A 1 275 ? -11.953 7.623 17.151 1.00 86.06 275 ALA A C 1
ATOM 2045 O O . ALA A 1 275 ? -12.932 8.236 17.581 1.00 86.06 275 ALA A O 1
ATOM 2046 N N . LEU A 1 276 ? -11.470 6.533 17.757 1.00 90.75 276 LEU A N 1
ATOM 2047 C CA . LEU A 1 276 ? -12.011 6.009 19.014 1.00 90.75 276 LEU A CA 1
ATOM 2048 C C . LEU A 1 276 ? -11.802 6.984 20.169 1.00 90.75 276 LEU A C 1
ATOM 2050 O O . LEU A 1 276 ? -12.746 7.251 20.904 1.00 90.75 276 LEU A O 1
ATOM 2054 N N . GLU A 1 277 ? -10.607 7.554 20.312 1.00 88.62 277 GLU A N 1
ATOM 2055 C CA . GLU A 1 277 ? -10.299 8.517 21.376 1.00 88.62 277 GLU A CA 1
ATOM 2056 C C . GLU A 1 277 ? -11.226 9.730 21.321 1.00 88.62 277 GLU A C 1
ATOM 2058 O O . GLU A 1 277 ? -11.827 10.102 22.331 1.00 88.62 277 GLU A O 1
ATOM 2063 N N . ARG A 1 278 ? -11.429 10.289 20.121 1.00 87.56 278 ARG A N 1
ATOM 2064 C CA . ARG A 1 278 ? -12.376 11.392 19.913 1.00 87.56 278 ARG A CA 1
ATOM 2065 C C . ARG A 1 278 ? -13.818 11.000 20.234 1.00 87.56 278 ARG A C 1
ATOM 2067 O O . ARG A 1 278 ? -14.555 11.819 20.774 1.00 87.56 278 ARG A O 1
ATOM 2074 N N . ARG A 1 279 ? -14.232 9.767 19.919 1.00 89.56 279 ARG A N 1
ATOM 2075 C CA . ARG A 1 279 ? -15.598 9.280 20.182 1.00 89.56 279 ARG A CA 1
ATOM 2076 C C . ARG A 1 279 ? -15.852 8.960 21.654 1.00 89.56 279 ARG A C 1
ATOM 2078 O O . ARG A 1 279 ? -16.984 9.121 22.116 1.00 89.56 279 ARG A O 1
ATOM 2085 N N . LEU A 1 280 ? -14.854 8.435 22.355 1.00 89.62 280 LEU A N 1
ATOM 2086 C CA . LEU A 1 280 ? -14.993 7.948 23.725 1.00 89.62 280 LEU A CA 1
ATOM 2087 C C . LEU A 1 280 ? -14.734 9.051 24.754 1.00 89.62 280 LEU A C 1
ATOM 2089 O O . LEU A 1 280 ? -15.321 8.999 25.829 1.00 89.62 280 LEU A O 1
ATOM 2093 N N . ALA A 1 281 ? -13.889 10.038 24.430 1.00 82.88 281 ALA A N 1
ATOM 2094 C CA . ALA A 1 281 ? -13.485 11.119 25.334 1.00 82.88 281 ALA A CA 1
ATOM 2095 C C . ALA A 1 281 ? -12.975 10.621 26.707 1.00 82.88 281 ALA A C 1
ATOM 2097 O O . ALA A 1 281 ? -13.076 11.325 27.711 1.00 82.88 281 ALA A O 1
ATOM 2098 N N . VAL A 1 282 ? -12.419 9.403 26.748 1.00 81.12 282 VAL A N 1
ATOM 2099 C CA . VAL A 1 282 ? -11.811 8.800 27.942 1.00 81.12 282 VAL A CA 1
ATOM 2100 C C . VAL A 1 282 ? -10.285 8.910 27.882 1.00 81.12 282 VAL A C 1
ATOM 2102 O O . VAL A 1 282 ? -9.713 8.865 26.788 1.00 81.12 282 VAL A O 1
ATOM 2105 N N . PRO A 1 283 ? -9.599 9.025 29.034 1.00 80.50 283 PRO A N 1
ATOM 2106 C CA . PRO A 1 283 ? -8.149 8.892 29.089 1.00 80.50 283 PRO A CA 1
ATOM 2107 C C . PRO A 1 283 ? -7.694 7.547 28.519 1.00 80.50 283 PRO A C 1
ATOM 2109 O O . PRO A 1 283 ? -8.387 6.537 28.651 1.00 80.50 283 PRO A O 1
ATOM 2112 N N . ARG A 1 284 ? -6.500 7.521 27.920 1.00 82.75 284 ARG A N 1
ATOM 2113 C CA . ARG A 1 284 ? -5.898 6.261 27.476 1.00 82.75 284 ARG A CA 1
ATOM 2114 C C . ARG A 1 284 ? -5.692 5.341 28.681 1.00 82.75 284 ARG A C 1
ATOM 2116 O O . ARG A 1 284 ? -5.084 5.789 29.658 1.00 82.75 284 ARG A O 1
ATOM 2123 N N . PRO A 1 285 ? -6.147 4.080 28.614 1.00 84.12 285 PRO A N 1
ATOM 2124 C CA . PRO A 1 285 ? -5.867 3.131 29.671 1.00 84.12 285 PRO A CA 1
ATOM 2125 C C . PRO A 1 285 ? -4.353 2.905 29.803 1.00 84.12 285 PRO A C 1
ATOM 2127 O O . PRO A 1 285 ? -3.643 2.934 28.789 1.00 84.12 285 PRO A O 1
ATOM 2130 N N . PRO A 1 286 ? -3.853 2.634 31.022 1.00 79.75 286 PRO A N 1
ATOM 2131 C CA . PRO A 1 286 ? -2.535 2.035 31.170 1.00 79.75 286 PRO A CA 1
ATOM 2132 C C . PRO A 1 286 ? -2.510 0.688 30.431 1.00 79.75 286 PRO A C 1
ATOM 2134 O O . PRO A 1 286 ? -3.545 0.020 30.303 1.00 79.75 286 PRO A O 1
ATOM 2137 N N . ASP A 1 287 ? -1.333 0.320 29.924 1.00 84.06 287 ASP A N 1
ATOM 2138 C CA . ASP A 1 287 ? -1.092 -0.948 29.223 1.00 84.06 287 ASP A CA 1
ATOM 2139 C C . ASP A 1 287 ? -1.970 -1.133 27.968 1.00 84.06 287 ASP A C 1
ATOM 2141 O O . ASP A 1 287 ? -2.469 -2.221 27.678 1.00 84.06 287 ASP A O 1
ATOM 2145 N N . LEU A 1 288 ? -2.182 -0.046 27.211 1.00 83.31 288 LEU A N 1
ATOM 2146 C CA . LEU A 1 288 ? -2.926 -0.029 25.939 1.00 83.31 288 LEU A CA 1
ATOM 2147 C C . LEU A 1 288 ? -2.448 -1.114 24.954 1.00 83.31 288 LEU A C 1
ATOM 2149 O O . LEU A 1 288 ? -3.210 -1.593 24.116 1.00 83.31 288 LEU A O 1
ATOM 2153 N N . ASP A 1 289 ? -1.171 -1.456 25.042 1.00 80.00 289 ASP A N 1
ATOM 2154 C CA . ASP A 1 289 ? -0.417 -2.311 24.143 1.00 80.00 289 ASP A CA 1
ATOM 2155 C C . ASP A 1 289 ? -0.266 -3.762 24.662 1.00 80.00 289 ASP A C 1
ATOM 2157 O O . ASP A 1 289 ? 0.252 -4.627 23.948 1.00 80.00 289 ASP A O 1
ATOM 2161 N N . ASP A 1 290 ? -0.793 -4.084 25.852 1.00 85.69 290 ASP A N 1
ATOM 2162 C CA . ASP A 1 290 ? -0.747 -5.435 26.423 1.00 85.69 290 ASP A CA 1
ATOM 2163 C C . ASP A 1 290 ? -1.940 -6.303 25.970 1.00 85.69 290 ASP A C 1
ATOM 2165 O O . ASP A 1 290 ? -3.079 -6.189 26.433 1.00 85.69 290 ASP A O 1
ATOM 2169 N N . ALA A 1 291 ? -1.653 -7.248 25.070 1.00 87.38 291 ALA A N 1
ATOM 2170 C CA . ALA A 1 291 ? -2.636 -8.203 24.560 1.00 87.38 291 ALA A CA 1
ATOM 2171 C C . ALA A 1 291 ? -3.201 -9.148 25.642 1.00 87.38 291 ALA A C 1
ATOM 2173 O O . ALA A 1 291 ? -4.330 -9.616 25.514 1.00 87.38 291 ALA A O 1
ATOM 2174 N N . THR A 1 292 ? -2.444 -9.443 26.697 1.00 88.88 292 THR A N 1
ATOM 2175 C CA . THR A 1 292 ? -2.880 -10.311 27.801 1.00 88.88 292 THR A CA 1
ATOM 2176 C C . THR A 1 292 ? -3.918 -9.596 28.656 1.00 88.88 292 THR A C 1
ATOM 2178 O O . THR A 1 292 ? -4.964 -10.167 28.973 1.00 88.88 292 THR A O 1
ATOM 2181 N N . VAL A 1 293 ? -3.651 -8.327 28.980 1.00 90.00 293 VAL A N 1
ATOM 2182 C CA . VAL A 1 293 ? -4.592 -7.445 29.686 1.00 90.00 293 VAL A CA 1
ATOM 2183 C C . VAL A 1 293 ? -5.867 -7.280 28.865 1.00 90.00 293 VAL A C 1
ATOM 2185 O O . VAL A 1 293 ? -6.959 -7.491 29.388 1.00 90.00 293 VAL A O 1
ATOM 2188 N N . PHE A 1 294 ? -5.734 -7.021 27.561 1.00 93.62 294 PHE A N 1
ATOM 2189 C CA . PHE A 1 294 ? -6.866 -6.961 26.637 1.00 93.62 294 PHE A CA 1
ATOM 2190 C C . PHE A 1 294 ? -7.751 -8.217 26.695 1.00 93.62 294 PHE A C 1
ATOM 2192 O O . PHE A 1 294 ? -8.962 -8.106 26.877 1.00 93.62 294 PHE A O 1
ATOM 2199 N N . LEU A 1 295 ? -7.168 -9.413 26.550 1.00 92.81 295 LEU A N 1
ATOM 2200 C CA . LEU A 1 295 ? -7.931 -10.666 26.525 1.00 92.81 295 LEU A CA 1
ATOM 2201 C C . LEU A 1 295 ? -8.639 -10.942 27.858 1.00 92.81 295 LEU A C 1
ATOM 2203 O O . LEU A 1 295 ? -9.773 -11.428 27.865 1.00 92.81 295 LEU A O 1
ATOM 2207 N N . ARG A 1 296 ? -7.996 -10.606 28.982 1.00 93.50 296 ARG A N 1
ATOM 2208 C CA . ARG A 1 296 ? -8.596 -10.707 30.317 1.00 93.50 296 ARG A CA 1
ATOM 2209 C C . ARG A 1 296 ? -9.803 -9.780 30.453 1.00 93.50 296 ARG A C 1
ATOM 2211 O O . ARG A 1 296 ? -10.867 -10.229 30.874 1.00 93.50 296 ARG A O 1
ATOM 2218 N N . ASP A 1 297 ? -9.651 -8.511 30.086 1.00 92.94 297 ASP A N 1
ATOM 2219 C CA . ASP A 1 297 ? -10.709 -7.510 30.238 1.00 92.94 297 ASP A CA 1
ATOM 2220 C C . ASP A 1 297 ? -11.887 -7.810 29.297 1.00 92.94 297 ASP A C 1
ATOM 2222 O O . ASP A 1 297 ? -13.045 -7.764 29.711 1.00 92.94 297 ASP A O 1
ATOM 2226 N N . LEU A 1 298 ? -11.603 -8.262 28.069 1.00 93.94 298 LEU A N 1
ATOM 2227 C CA . LEU A 1 298 ? -12.607 -8.738 27.114 1.00 93.94 298 LEU A CA 1
ATOM 2228 C C . LEU A 1 298 ? -13.455 -9.890 27.681 1.00 93.94 298 LEU A C 1
ATOM 2230 O O . LEU A 1 298 ? -14.668 -9.947 27.454 1.00 93.94 298 LEU A O 1
ATOM 2234 N N . ALA A 1 299 ? -12.828 -10.816 28.411 1.00 93.12 299 ALA A N 1
ATOM 2235 C CA . ALA A 1 299 ? -13.513 -11.946 29.031 1.00 93.12 299 ALA A CA 1
ATOM 2236 C C . ALA A 1 299 ? -14.436 -11.524 30.188 1.00 93.12 299 ALA A C 1
ATOM 2238 O O . ALA A 1 299 ? -15.410 -12.231 30.462 1.00 93.12 299 ALA A O 1
ATOM 2239 N N . ALA A 1 300 ? -14.170 -10.378 30.823 1.00 94.25 300 ALA A N 1
ATOM 2240 C CA . ALA A 1 300 ? -14.998 -9.807 31.883 1.00 94.25 300 ALA A CA 1
ATOM 2241 C C . ALA A 1 300 ? -16.212 -9.019 31.352 1.00 94.25 300 ALA A C 1
ATOM 2243 O O . ALA A 1 300 ? -17.149 -8.762 32.108 1.00 94.25 300 ALA A O 1
ATOM 2244 N N . LEU A 1 301 ? -16.232 -8.660 30.061 1.00 94.94 301 LEU A N 1
ATOM 2245 C CA . LEU A 1 301 ? -17.344 -7.917 29.468 1.00 94.94 301 LEU A CA 1
ATOM 2246 C C . LEU A 1 301 ? -18.604 -8.781 29.267 1.00 94.94 301 LEU A C 1
ATOM 2248 O O . LEU A 1 301 ? -18.493 -9.967 28.906 1.00 94.94 301 LEU A O 1
ATOM 2252 N N . PRO A 1 302 ? -19.805 -8.173 29.375 1.00 95.12 302 PRO A N 1
ATOM 2253 C CA . PRO A 1 302 ? -21.057 -8.763 28.916 1.00 95.12 302 PRO A CA 1
ATOM 2254 C C . PRO A 1 302 ? -20.981 -9.221 27.455 1.00 95.12 302 PRO A C 1
ATOM 2256 O O . PRO A 1 302 ? -20.276 -8.636 26.632 1.00 95.12 302 PRO A O 1
ATOM 2259 N N . GLN A 1 303 ? -21.761 -10.243 27.095 1.00 91.00 303 GLN A N 1
ATOM 2260 C CA . GLN A 1 303 ? -21.722 -10.842 25.755 1.00 91.00 303 GLN A CA 1
ATOM 2261 C C . GLN A 1 303 ? -21.983 -9.828 24.624 1.00 91.00 303 GLN A C 1
ATOM 2263 O O . GLN A 1 303 ? -21.318 -9.882 23.589 1.00 91.00 303 GLN A O 1
ATOM 2268 N N . ALA A 1 304 ? -22.915 -8.890 24.825 1.00 90.44 304 ALA A N 1
ATOM 2269 C CA . ALA A 1 304 ? -23.226 -7.847 23.846 1.00 90.44 304 ALA A CA 1
ATOM 2270 C C . ALA A 1 304 ? -22.040 -6.891 23.616 1.00 90.44 304 ALA A C 1
ATOM 2272 O O . ALA A 1 304 ? -21.697 -6.583 22.476 1.00 90.44 304 ALA A O 1
ATOM 2273 N N . GLU A 1 305 ? -21.363 -6.484 24.691 1.00 94.25 305 GLU A N 1
ATOM 2274 C CA . GLU A 1 305 ? -20.190 -5.605 24.644 1.00 94.25 305 GLU A CA 1
ATOM 2275 C C . GLU A 1 305 ? -18.983 -6.314 24.024 1.00 94.25 305 GLU A C 1
ATOM 2277 O O . GLU A 1 305 ? -18.306 -5.769 23.150 1.00 94.25 305 GLU A O 1
ATOM 2282 N N . ARG A 1 306 ? -18.775 -7.585 24.380 1.00 93.50 306 ARG A N 1
ATOM 2283 C CA . ARG A 1 306 ? -17.747 -8.443 23.781 1.00 93.50 306 ARG A CA 1
ATOM 2284 C C . ARG A 1 306 ? -17.902 -8.550 22.267 1.00 93.50 306 ARG A C 1
ATOM 2286 O O . ARG A 1 306 ? -16.910 -8.496 21.545 1.00 93.50 306 ARG A O 1
ATOM 2293 N N . ALA A 1 307 ? -19.134 -8.669 21.772 1.00 91.56 307 ALA A N 1
ATOM 2294 C CA . ALA A 1 307 ? -19.401 -8.719 20.338 1.00 91.56 307 ALA A CA 1
ATOM 2295 C C . ALA A 1 307 ? -18.986 -7.420 19.624 1.00 91.56 307 ALA A C 1
ATOM 2297 O O . ALA A 1 307 ? -18.424 -7.488 18.531 1.00 91.56 307 ALA A O 1
ATOM 2298 N N . ILE A 1 308 ? -19.202 -6.254 20.245 1.00 93.44 308 ILE A N 1
ATOM 2299 C CA . ILE A 1 308 ? -18.764 -4.955 19.705 1.00 93.44 308 ILE A CA 1
ATOM 2300 C C . ILE A 1 308 ? -17.233 -4.899 19.638 1.00 93.44 308 ILE A C 1
ATOM 2302 O O . ILE A 1 308 ? -16.679 -4.577 18.586 1.00 93.44 308 ILE A O 1
ATOM 2306 N N . VAL A 1 309 ? -16.542 -5.281 20.718 1.00 94.88 309 VAL A N 1
ATOM 2307 C CA . VAL A 1 309 ? -15.070 -5.284 20.759 1.00 94.88 309 VAL A CA 1
ATOM 2308 C C . VAL A 1 309 ? -14.479 -6.246 19.727 1.00 94.88 309 VAL A C 1
ATOM 2310 O O . VAL A 1 309 ? -13.523 -5.899 19.038 1.00 94.88 309 VAL A O 1
ATOM 2313 N N . LEU A 1 310 ? -15.071 -7.430 19.548 1.00 92.75 310 LEU A N 1
ATOM 2314 C CA . LEU A 1 310 ? -14.626 -8.390 18.536 1.00 92.75 310 LEU A CA 1
ATOM 2315 C C . LEU A 1 310 ? -14.839 -7.887 17.104 1.00 92.75 310 LEU A C 1
ATOM 2317 O O . LEU A 1 310 ? -13.987 -8.128 16.247 1.00 92.75 310 LEU A O 1
ATOM 2321 N N . ARG A 1 311 ? -15.939 -7.176 16.827 1.00 92.38 311 ARG A N 1
ATOM 2322 C CA . ARG A 1 311 ? -16.158 -6.532 15.520 1.00 92.38 311 ARG A CA 1
ATOM 2323 C C . ARG A 1 311 ? -15.120 -5.444 15.262 1.00 92.38 311 ARG A C 1
ATOM 2325 O O . ARG A 1 311 ? -14.536 -5.427 14.181 1.00 92.38 311 ARG A O 1
ATOM 2332 N N . LEU A 1 312 ? -14.828 -4.608 16.263 1.00 93.94 312 LEU A N 1
ATOM 2333 C CA . LEU A 1 312 ? -13.768 -3.602 16.167 1.00 93.94 312 LEU A CA 1
ATOM 2334 C C . LEU A 1 312 ? -12.402 -4.249 15.925 1.00 93.94 312 LEU A C 1
ATOM 2336 O O . LEU A 1 312 ? -11.679 -3.815 15.035 1.00 93.94 312 LEU A O 1
ATOM 2340 N N . LEU A 1 313 ? -12.052 -5.292 16.682 1.00 93.44 313 LEU A N 1
ATOM 2341 C CA . LEU A 1 313 ? -10.777 -5.992 16.536 1.00 93.44 313 LEU A CA 1
ATOM 2342 C C . LEU A 1 313 ? -10.623 -6.570 15.124 1.00 93.44 313 LEU A C 1
ATOM 2344 O O . LEU A 1 313 ? -9.574 -6.416 14.506 1.00 93.44 313 LEU A O 1
ATOM 2348 N N . ARG A 1 314 ? -11.675 -7.194 14.581 1.00 91.50 314 ARG A N 1
ATOM 2349 C CA . ARG A 1 314 ? -11.665 -7.701 13.201 1.00 91.50 314 ARG A CA 1
ATOM 2350 C C . ARG A 1 314 ? -11.478 -6.576 12.190 1.00 91.50 314 ARG A C 1
ATOM 2352 O O . ARG A 1 314 ? -10.670 -6.737 11.283 1.00 91.50 314 ARG A O 1
ATOM 2359 N N . ALA A 1 315 ? -12.174 -5.451 12.366 1.00 90.12 315 ALA A N 1
ATOM 2360 C CA . ALA A 1 315 ? -12.004 -4.271 11.522 1.00 90.12 315 ALA A CA 1
ATOM 2361 C C . ALA A 1 315 ? -10.565 -3.731 11.593 1.00 90.12 315 ALA A C 1
ATOM 2363 O O . ALA A 1 315 ? -9.951 -3.507 10.554 1.00 90.12 315 ALA A O 1
ATOM 2364 N N . ALA A 1 316 ? -9.991 -3.608 12.794 1.00 90.38 316 ALA A N 1
ATOM 2365 C CA . ALA A 1 316 ? -8.611 -3.174 12.998 1.00 90.38 316 ALA A CA 1
ATOM 2366 C C . ALA A 1 316 ? -7.619 -4.076 12.247 1.00 90.38 316 ALA A C 1
ATOM 2368 O O . ALA A 1 316 ? -6.793 -3.573 11.491 1.00 90.38 316 ALA A O 1
ATOM 2369 N N . VAL A 1 317 ? -7.769 -5.398 12.362 1.00 89.94 317 VAL A N 1
ATOM 2370 C CA . VAL A 1 317 ? -6.894 -6.379 11.701 1.00 89.94 317 VAL A CA 1
ATOM 2371 C C . VAL A 1 317 ? -6.942 -6.305 10.172 1.00 89.94 317 VAL A C 1
ATOM 2373 O O . VAL A 1 317 ? -5.969 -6.672 9.530 1.00 89.94 317 VAL A O 1
ATOM 2376 N N . VAL A 1 318 ? -8.041 -5.847 9.565 1.00 89.06 318 VAL A N 1
ATOM 2377 C CA . VAL A 1 318 ? -8.145 -5.732 8.095 1.00 89.06 318 VAL A CA 1
ATOM 2378 C C . VAL A 1 318 ? -7.891 -4.319 7.567 1.00 89.06 318 VAL A C 1
ATOM 2380 O O . VAL A 1 318 ? -7.730 -4.143 6.356 1.00 89.06 318 VAL A O 1
ATOM 2383 N N . CYS A 1 319 ? -7.850 -3.311 8.446 1.00 84.50 319 CYS A N 1
ATOM 2384 C CA . CYS A 1 319 ? -7.749 -1.894 8.087 1.00 84.50 319 CYS A CA 1
ATOM 2385 C C . CYS A 1 319 ? -6.474 -1.542 7.306 1.00 84.50 319 CYS A C 1
ATOM 2387 O O . CYS A 1 319 ? -6.474 -0.567 6.556 1.00 84.50 319 CYS A O 1
ATOM 2389 N N . ASP A 1 320 ? -5.384 -2.292 7.457 1.00 79.06 320 ASP A N 1
ATOM 2390 C CA . ASP A 1 320 ? -4.119 -2.086 6.736 1.00 79.06 320 ASP A CA 1
ATOM 2391 C C . ASP A 1 320 ? -4.033 -2.885 5.410 1.00 79.06 320 ASP A C 1
ATOM 2393 O O . ASP A 1 320 ? -3.017 -2.869 4.708 1.00 79.06 320 ASP A O 1
ATOM 2397 N N . GLY A 1 321 ? -5.100 -3.606 5.038 1.00 79.00 321 GLY A N 1
ATOM 2398 C CA . GLY A 1 321 ? -5.173 -4.418 3.820 1.00 79.00 321 GLY A CA 1
ATOM 2399 C C . GLY A 1 321 ? -4.266 -5.658 3.816 1.00 79.00 321 GLY A C 1
ATOM 2400 O O . GLY A 1 321 ? -4.137 -6.333 2.775 1.00 79.00 321 GLY A O 1
ATOM 2401 N N . ARG A 1 322 ? -3.640 -5.977 4.951 1.00 82.44 322 ARG A N 1
ATOM 2402 C CA . ARG A 1 322 ? -2.844 -7.178 5.217 1.00 82.44 322 ARG A CA 1
ATOM 2403 C C . ARG A 1 322 ? -3.435 -7.855 6.455 1.00 82.44 322 ARG A C 1
ATOM 2405 O O . ARG A 1 322 ? -4.334 -7.341 7.082 1.00 82.44 322 ARG A O 1
ATOM 2412 N N . VAL A 1 323 ? -3.068 -9.110 6.683 1.00 84.50 323 VAL A N 1
ATOM 2413 C CA . VAL A 1 323 ? -3.510 -9.837 7.878 1.00 84.50 323 VAL A CA 1
ATOM 2414 C C . VAL A 1 323 ? -2.363 -10.763 8.257 1.00 84.50 323 VAL A C 1
ATOM 2416 O O . VAL A 1 323 ? -2.177 -11.826 7.647 1.00 84.50 323 VAL A O 1
ATOM 2419 N N . ALA A 1 324 ? -1.545 -10.330 9.209 1.00 83.88 324 ALA A N 1
ATOM 2420 C CA . ALA A 1 324 ? -0.395 -11.063 9.703 1.00 83.88 324 ALA A CA 1
ATOM 2421 C C . ALA A 1 324 ? -0.826 -12.266 10.550 1.00 83.88 324 ALA A C 1
ATOM 2423 O O . ALA A 1 324 ? -1.867 -12.277 11.206 1.00 83.88 324 ALA A O 1
ATOM 2424 N N . ARG A 1 325 ? 0.024 -13.298 10.604 1.00 84.31 325 ARG A N 1
ATOM 2425 C CA . ARG A 1 325 ? -0.253 -14.519 11.384 1.00 84.31 325 ARG A CA 1
ATOM 2426 C C . ARG A 1 325 ? -0.515 -14.227 12.870 1.00 84.31 325 ARG A C 1
ATOM 2428 O O . ARG A 1 325 ? -1.336 -14.899 13.482 1.00 84.31 325 ARG A O 1
ATOM 2435 N N . ARG A 1 326 ? 0.179 -13.235 13.439 1.00 85.06 326 ARG A N 1
ATOM 2436 C CA . ARG A 1 326 ? 0.033 -12.823 14.847 1.00 85.06 326 ARG A CA 1
ATOM 2437 C C . ARG A 1 326 ? -1.283 -12.091 15.114 1.00 85.06 326 ARG A C 1
ATOM 2439 O O . ARG A 1 326 ? -1.870 -12.294 16.167 1.00 85.06 326 ARG A O 1
ATOM 2446 N N . GLU A 1 327 ? -1.753 -11.291 14.163 1.00 87.50 327 GLU A N 1
ATOM 2447 C CA . GLU A 1 327 ? -3.057 -10.624 14.236 1.00 87.50 327 GLU A CA 1
ATOM 2448 C C . GLU A 1 327 ? -4.195 -11.644 14.130 1.00 87.50 327 GLU A C 1
ATOM 2450 O O . GLU A 1 327 ? -5.134 -11.601 14.920 1.00 87.50 327 GLU A O 1
ATOM 2455 N N . ARG A 1 328 ? -4.068 -12.637 13.233 1.00 88.00 328 ARG A N 1
ATOM 2456 C CA . ARG A 1 328 ? -5.019 -13.764 13.162 1.00 88.00 328 ARG A CA 1
ATOM 2457 C C . ARG A 1 328 ? -5.110 -14.503 14.486 1.00 88.00 328 ARG A C 1
ATOM 2459 O O . ARG A 1 328 ? -6.210 -14.748 14.966 1.00 88.00 328 ARG A O 1
ATOM 2466 N N . ALA A 1 329 ? -3.959 -14.831 15.076 1.00 87.75 329 ALA A N 1
ATOM 2467 C CA . ALA A 1 329 ? -3.910 -15.504 16.368 1.00 87.75 329 ALA A CA 1
ATOM 2468 C C . ALA A 1 329 ? -4.659 -14.701 17.443 1.00 87.75 329 ALA A C 1
ATOM 2470 O O . ALA A 1 329 ? -5.500 -15.271 18.127 1.00 87.75 329 ALA A O 1
ATOM 2471 N N . LEU A 1 330 ? -4.461 -13.377 17.502 1.00 89.88 330 LEU A N 1
ATOM 2472 C CA . LEU A 1 330 ? -5.177 -12.506 18.438 1.00 89.88 330 LEU A CA 1
ATOM 2473 C C . LEU A 1 330 ? -6.703 -12.562 18.248 1.00 89.88 330 LEU A C 1
ATOM 2475 O O . LEU A 1 330 ? -7.433 -12.660 19.230 1.00 89.88 330 LEU A O 1
ATOM 2479 N N . VAL A 1 331 ? -7.204 -12.534 17.007 1.00 91.06 331 VAL A N 1
ATOM 2480 C CA . VAL A 1 331 ? -8.656 -12.628 16.741 1.00 91.06 331 VAL A CA 1
ATOM 2481 C C . VAL A 1 331 ? -9.209 -13.992 17.154 1.00 91.06 331 VAL A C 1
ATOM 2483 O O . VAL A 1 331 ? -10.309 -14.061 17.706 1.00 91.06 331 VAL A O 1
ATOM 2486 N N . VAL A 1 332 ? -8.469 -15.073 16.895 1.00 90.19 332 VAL A N 1
ATOM 2487 C CA . VAL A 1 332 ? -8.871 -16.438 17.267 1.00 90.19 332 VAL A CA 1
ATOM 2488 C C . VAL A 1 332 ? -8.884 -16.610 18.787 1.00 90.19 332 VAL A C 1
ATOM 2490 O O . VAL A 1 332 ? -9.860 -17.136 19.321 1.00 90.19 332 VAL A O 1
ATOM 2493 N N . GLU A 1 333 ? -7.853 -16.121 19.481 1.00 90.12 333 GLU A N 1
ATOM 2494 C CA . GLU A 1 333 ? -7.764 -16.095 20.947 1.00 90.12 333 GLU A CA 1
ATOM 2495 C C . GLU A 1 333 ? -8.935 -15.302 21.546 1.00 90.12 333 GLU A C 1
ATOM 2497 O O . GLU A 1 333 ? -9.673 -15.821 22.382 1.00 90.12 333 GLU A O 1
ATOM 2502 N N . ALA A 1 334 ? -9.184 -14.088 21.044 1.00 89.62 334 ALA A N 1
ATOM 2503 C CA . ALA A 1 334 ? -10.279 -13.231 21.498 1.00 89.62 334 ALA A CA 1
ATOM 2504 C C . ALA A 1 334 ? -11.671 -13.833 21.223 1.00 89.62 334 ALA A C 1
ATOM 2506 O O . ALA A 1 334 ? -12.608 -13.623 21.994 1.00 89.62 334 ALA A O 1
ATOM 2507 N N . SER A 1 335 ? -11.816 -14.602 20.138 1.00 86.69 335 SER A N 1
ATOM 2508 C CA . SER A 1 335 ? -13.074 -15.264 19.759 1.00 86.69 335 SER A CA 1
ATOM 2509 C C . SER A 1 335 ? -13.301 -16.607 20.472 1.00 86.69 335 SER A C 1
ATOM 2511 O O . SER A 1 335 ? -14.302 -17.267 20.196 1.00 86.69 335 SER A O 1
ATOM 2513 N N . GLY A 1 336 ? -12.398 -17.044 21.358 1.00 82.69 336 GLY A N 1
ATOM 2514 C CA . GLY A 1 336 ? -12.539 -18.304 22.095 1.00 82.69 336 GLY A CA 1
ATOM 2515 C C . GLY A 1 336 ? -12.204 -19.570 21.291 1.00 82.69 336 GLY A C 1
ATOM 2516 O O . GLY A 1 336 ? -12.693 -20.644 21.626 1.00 82.69 336 GLY A O 1
ATOM 2517 N N . GLY A 1 337 ? -11.381 -19.474 20.237 1.00 67.38 337 GLY A N 1
ATOM 2518 C CA . GLY A 1 337 ? -10.769 -20.643 19.583 1.00 67.38 337 GLY A CA 1
ATOM 2519 C C . GLY A 1 337 ? -11.474 -21.218 18.344 1.00 67.38 337 GLY A C 1
ATOM 2520 O O . GLY A 1 337 ? -10.998 -22.206 17.784 1.00 67.38 337 GLY A O 1
ATOM 2521 N N . VAL A 1 338 ? -12.560 -20.613 17.847 1.00 63.25 338 VAL A N 1
ATOM 2522 C CA . VAL A 1 338 ? -13.222 -21.048 16.596 1.00 63.25 338 VAL A CA 1
ATOM 2523 C C . VAL A 1 338 ? -12.455 -20.511 15.376 1.00 63.25 338 VAL A C 1
ATOM 2525 O O . VAL A 1 338 ? -12.737 -19.429 14.873 1.00 63.25 338 VAL A O 1
ATOM 2528 N N . GLY A 1 339 ? -11.428 -21.239 14.922 1.00 61.88 339 GLY A N 1
ATOM 2529 C CA . GLY A 1 339 ? -10.432 -20.713 13.971 1.00 61.88 339 GLY A CA 1
ATOM 2530 C C . GLY A 1 339 ? -10.842 -20.629 12.489 1.00 61.88 339 GLY A C 1
ATOM 2531 O O . GLY A 1 339 ? -10.512 -19.650 11.827 1.00 61.88 339 GLY A O 1
ATOM 2532 N N . ARG A 1 340 ? -11.555 -21.627 11.938 1.00 63.31 340 ARG A N 1
ATOM 2533 C CA . ARG A 1 340 ? -11.751 -21.728 10.469 1.00 63.31 340 ARG A CA 1
ATOM 2534 C C . ARG A 1 340 ? -12.721 -20.696 9.884 1.00 63.31 340 ARG A C 1
ATOM 2536 O O . ARG A 1 340 ? -12.423 -20.131 8.836 1.00 63.31 340 ARG A O 1
ATOM 2543 N N . ASP A 1 341 ? -13.835 -20.418 10.559 1.00 75.62 341 ASP A N 1
ATOM 2544 C CA . ASP A 1 341 ? -14.810 -19.421 10.081 1.00 75.62 341 ASP A CA 1
ATOM 2545 C C . ASP A 1 341 ? -14.269 -17.990 10.202 1.00 75.62 341 ASP A C 1
ATOM 2547 O O . ASP A 1 341 ? -14.569 -17.124 9.379 1.00 75.62 341 ASP A O 1
ATOM 2551 N N . VAL A 1 342 ? -13.408 -17.750 11.196 1.00 79.06 342 VAL A N 1
ATOM 2552 C CA . VAL A 1 342 ? -12.740 -16.460 11.402 1.00 79.06 342 VAL A CA 1
ATOM 2553 C C . VAL A 1 342 ? -11.775 -16.153 10.257 1.00 79.06 342 VAL A C 1
ATOM 2555 O O . VAL A 1 342 ? -11.761 -15.025 9.769 1.00 79.06 342 VAL A O 1
ATOM 2558 N N . ASP A 1 343 ? -11.008 -17.137 9.784 1.00 80.38 343 ASP A N 1
ATOM 2559 C CA . ASP A 1 343 ? -10.045 -16.927 8.699 1.00 80.38 343 ASP A CA 1
ATOM 2560 C C . ASP A 1 343 ? -10.715 -16.541 7.376 1.00 80.38 343 ASP A C 1
ATOM 2562 O O . ASP A 1 343 ? -10.278 -15.591 6.716 1.00 80.38 343 ASP A O 1
ATOM 2566 N N . ALA A 1 344 ? -11.787 -17.246 7.004 1.00 83.31 344 ALA A N 1
ATOM 2567 C CA . ALA A 1 344 ? -12.540 -16.954 5.789 1.00 83.31 344 ALA A CA 1
ATOM 2568 C C . ALA A 1 344 ? -13.192 -15.564 5.851 1.00 83.31 344 ALA A C 1
ATOM 2570 O O . ALA A 1 344 ? -13.112 -14.803 4.883 1.00 83.31 344 ALA A O 1
ATOM 2571 N N . ALA A 1 345 ? -13.767 -15.208 7.006 1.00 83.81 345 ALA A N 1
ATOM 2572 C CA . ALA A 1 345 ? -14.356 -13.893 7.230 1.00 83.81 345 ALA A CA 1
ATOM 2573 C C . ALA A 1 345 ? -13.305 -12.774 7.135 1.00 83.81 345 ALA A C 1
ATOM 2575 O O . ALA A 1 345 ? -13.507 -11.808 6.403 1.00 83.81 345 ALA A O 1
ATOM 2576 N N . LEU A 1 346 ? -12.149 -12.918 7.796 1.00 86.31 346 LEU A N 1
ATOM 2577 C CA . LEU A 1 346 ? -11.065 -11.930 7.723 1.00 86.31 346 LEU A CA 1
ATOM 2578 C C . LEU A 1 346 ? -10.546 -11.749 6.291 1.00 86.31 346 LEU A C 1
ATOM 2580 O O . LEU A 1 346 ? -10.279 -10.627 5.861 1.00 86.31 346 LEU A O 1
ATOM 2584 N N . ASP A 1 347 ? -10.422 -12.834 5.523 1.00 86.38 347 ASP A N 1
ATOM 2585 C CA . ASP A 1 347 ? -9.980 -12.749 4.132 1.00 86.38 347 ASP A CA 1
ATOM 2586 C C . ASP A 1 347 ? -11.011 -12.087 3.215 1.00 86.38 347 ASP A C 1
ATOM 2588 O O . ASP A 1 347 ? -10.614 -11.363 2.294 1.00 86.38 347 ASP A O 1
ATOM 2592 N N . GLN A 1 348 ? -12.305 -12.316 3.451 1.00 85.94 348 GLN A N 1
ATOM 2593 C CA . GLN A 1 348 ? -13.384 -11.635 2.741 1.00 85.94 348 GLN A CA 1
ATOM 2594 C C . GLN A 1 348 ? -13.365 -10.135 3.048 1.00 85.94 348 GLN A C 1
ATOM 2596 O O . GLN A 1 348 ? -13.296 -9.331 2.120 1.00 85.94 348 GLN A O 1
ATOM 2601 N N . GLU A 1 349 ? -13.321 -9.758 4.324 1.00 85.62 349 GLU A N 1
ATOM 2602 C CA . GLU A 1 349 ? -13.286 -8.357 4.755 1.00 85.62 349 GLU A CA 1
ATOM 2603 C C . GLU A 1 349 ? -12.055 -7.620 4.238 1.00 85.62 349 GLU A C 1
ATOM 2605 O O . GLU A 1 349 ? -12.157 -6.528 3.682 1.00 85.62 349 GLU A O 1
ATOM 2610 N N . ARG A 1 350 ? -10.882 -8.257 4.290 1.00 87.06 350 ARG A N 1
ATOM 2611 C CA . ARG A 1 350 ? -9.659 -7.701 3.705 1.00 87.06 350 ARG A CA 1
ATOM 2612 C C . ARG A 1 350 ? -9.827 -7.397 2.216 1.00 87.06 350 ARG A C 1
ATOM 2614 O O . ARG A 1 350 ? -9.327 -6.378 1.738 1.00 87.06 350 ARG A O 1
ATOM 2621 N N . ARG A 1 351 ? -10.493 -8.271 1.449 1.00 85.31 351 ARG A N 1
ATOM 2622 C CA . ARG A 1 351 ? -10.751 -8.015 0.019 1.00 85.31 351 ARG A CA 1
ATOM 2623 C C . ARG A 1 351 ? -11.663 -6.807 -0.163 1.00 85.31 351 ARG A C 1
ATOM 2625 O O . ARG A 1 351 ? -11.379 -6.010 -1.055 1.00 85.31 351 ARG A O 1
ATOM 2632 N N . ARG A 1 352 ? -12.679 -6.646 0.692 1.00 83.31 352 ARG A N 1
ATOM 2633 C CA . ARG A 1 352 ? -13.587 -5.492 0.672 1.00 83.31 352 ARG A CA 1
ATOM 2634 C C . ARG A 1 352 ? -12.853 -4.191 0.990 1.00 83.31 352 ARG A C 1
ATOM 2636 O O . ARG A 1 352 ? -12.899 -3.271 0.180 1.00 83.31 352 ARG A O 1
ATOM 2643 N N . VAL A 1 353 ? -12.042 -4.154 2.051 1.00 81.19 353 VAL A N 1
ATOM 2644 C CA . VAL A 1 353 ? -11.193 -2.989 2.381 1.00 81.19 353 VAL A CA 1
ATOM 2645 C C . VAL A 1 353 ? -10.283 -2.613 1.213 1.00 81.19 353 VAL A C 1
ATOM 2647 O O . VAL A 1 353 ? -10.213 -1.453 0.811 1.00 81.19 353 VAL A O 1
ATOM 2650 N N . VAL A 1 354 ? -9.613 -3.598 0.606 1.00 80.31 354 VAL A N 1
ATOM 2651 C CA . VAL A 1 354 ? -8.733 -3.356 -0.547 1.00 80.31 354 VAL A CA 1
ATOM 2652 C C . VAL A 1 354 ? -9.513 -2.880 -1.776 1.00 80.31 354 VAL A C 1
ATOM 2654 O O . VAL A 1 354 ? -8.941 -2.159 -2.594 1.00 80.31 354 VAL A O 1
ATOM 2657 N N . ALA A 1 355 ? -10.778 -3.274 -1.925 1.00 77.56 355 ALA A N 1
ATOM 2658 C CA . ALA A 1 355 ? -11.664 -2.835 -2.999 1.00 77.56 355 ALA A CA 1
ATOM 2659 C C . ALA A 1 355 ? -12.320 -1.466 -2.739 1.00 77.56 355 ALA A C 1
ATOM 2661 O O . ALA A 1 355 ? -12.912 -0.912 -3.666 1.00 77.56 355 ALA A O 1
ATOM 2662 N N . GLY A 1 356 ? -12.204 -0.919 -1.522 1.00 69.44 356 GLY A N 1
ATOM 2663 C CA . GLY A 1 356 ? -12.985 0.244 -1.096 1.00 69.44 356 GLY A CA 1
ATOM 2664 C C . GLY A 1 356 ? -14.476 -0.086 -0.986 1.00 69.44 356 GLY A C 1
ATOM 2665 O O . GLY A 1 356 ? -15.306 0.701 -1.422 1.00 69.44 356 GLY A O 1
ATOM 2666 N N . GLU A 1 357 ? -14.802 -1.285 -0.499 1.00 74.25 357 GLU A N 1
ATOM 2667 C CA . GLU A 1 357 ? -16.148 -1.761 -0.159 1.00 74.25 357 GLU A CA 1
ATOM 2668 C C . GLU A 1 357 ? -16.393 -1.695 1.356 1.00 74.25 357 GLU A C 1
ATOM 2670 O O . GLU A 1 357 ? -15.446 -1.646 2.143 1.00 74.25 357 GLU A O 1
ATOM 2675 N N . GLU A 1 358 ? -17.670 -1.667 1.753 1.00 69.38 358 GLU A N 1
ATOM 2676 C CA . GLU A 1 358 ? -18.053 -1.654 3.166 1.00 69.38 358 GLU A CA 1
ATOM 2677 C C . GLU A 1 358 ? -17.550 -2.914 3.870 1.00 69.38 358 GLU A C 1
ATOM 2679 O O . GLU A 1 358 ? -17.332 -3.941 3.229 1.00 69.38 358 GLU A O 1
ATOM 2684 N N . LEU A 1 359 ? -17.397 -2.870 5.190 1.00 74.75 359 LEU A N 1
ATOM 2685 C CA . LEU A 1 359 ? -17.205 -4.095 5.965 1.00 74.75 359 LEU A CA 1
ATOM 2686 C C . LEU A 1 359 ? -18.564 -4.788 6.148 1.00 74.75 359 LEU A C 1
ATOM 2688 O O . LEU A 1 359 ? -19.572 -4.106 6.295 1.00 74.75 359 LEU A O 1
ATOM 2692 N N . LEU A 1 360 ? -18.641 -6.125 6.096 1.00 66.25 360 LEU A N 1
ATOM 2693 C CA . LEU A 1 360 ? -19.899 -6.842 6.415 1.00 66.25 360 LEU A CA 1
ATOM 2694 C C . LEU A 1 360 ? -20.147 -6.871 7.928 1.00 66.25 360 LEU A C 1
ATOM 2696 O O . LEU A 1 360 ? -21.279 -7.025 8.374 1.00 66.25 360 LEU A O 1
ATOM 2700 N N . LEU A 1 361 ? -19.072 -6.786 8.712 1.00 62.97 361 LEU A N 1
ATOM 2701 C CA . LEU A 1 361 ? -19.086 -6.958 10.166 1.00 62.97 361 LEU A CA 1
ATOM 2702 C C . LEU A 1 361 ? -19.449 -5.694 10.961 1.00 62.97 361 LEU A C 1
ATOM 2704 O O . LEU A 1 361 ? -19.470 -5.759 12.194 1.00 62.97 361 LEU A O 1
ATOM 2708 N N . VAL A 1 362 ? -19.694 -4.571 10.281 1.00 54.53 362 VAL A N 1
ATOM 2709 C CA . VAL A 1 362 ? -19.928 -3.246 10.873 1.00 54.53 362 VAL A CA 1
ATOM 2710 C C . VAL A 1 362 ? -21.150 -2.612 10.235 1.00 54.53 362 VAL A C 1
ATOM 2712 O O . VAL A 1 362 ? -22.076 -2.277 11.000 1.00 54.53 362 VAL A O 1
#

Secondary structure (DSSP, 8-state):
---PPPHHHHHHHHHHHHHHTTSPPPP----PPPPHHHHHHHHHHHHHHHHHHHHHHHHHHHHHHHHHHHHGGGTTT-HHHHHHHHHHHHHHHHHHHHHHHHHHHHHHHHHHHHHTT---SSHHHHHHHHHHHHHHHTTPPPP-S-BTTB-S-TT--HHHHHHHHHHHHHHHHHHHHHHHHHHHHHS--HHHHHHHHHHHHHHHHHHHHHHHHHHHHHHHHHHHHHHHHHHHHHHHS-TT----HHHHHHHHHHHHHHHHHH-S--HHHHHHHHHHHHHH-PPPPTTTT-HHHHHHHHHHS-HHHHHHHHHHHHHHHHTTS---HHHHHHHHHHTTS-HHHHHHHHHHHHHHHHHTPPPS--